Protein AF-A0A1C5VQ18-F1 (afdb_monomer_lite)

Sequence (234 aa):
MKLHSLKHTCIIPVLCAALLIPSYTVHADWEYNAEENTLRYKTKDGTYLTSVFRKIKGYTYYFNADGTVHTGWLDLKGDRYFFSESGAMLTSQWIGDKYLMKNGKMARSRWVDNHNVYVNKNGSRVAVGKKYKAKFIKTAQGTKYRNVDGTYSAKTWQSIKGYWYYFYSTGYMATNAQLGEYYVDKSGHMVKNKIVKIGKYYYRYGADGRFVKRSKIRSKLIPKKKHSKRHLSD

Secondary structure (DSSP, 8-state):
----------------------------EEEEETTTTEEEEE-TTS-B--SEEEEETTEEEEE-TTSBBP-EEEEETTEEEEE-TTSPBP-SEEETTEEE-TTSPBP-SEEEGGGTEEE-TTSBEEP--TT---EEEEETTEEEEE-TTS-B--SEEEEETTEEEEE-TTSBBP-SEEETTEEE-TTSPBP-SEEEEETTEEEEE-TTS-EEEEESSGGGGSPPP---------

pLDDT: mean 85.73, std 18.19, range [28.92, 98.62]

Radius of gyration: 32.58 Å; chains: 1; bounding box: 43×70×120 Å

Foldseek 3Di:
DDDDDDDDDDDDDPPPPPPPPPPPQDDFAWDADPVVRWIWTQHRVRDTDEQDWDDDPNFIWGAHRVRTTDAAWDDDPNWIAHAHPVRGTDELDDDPQWHQHNVRTIDEQAAGDVNPWGAYRVRGTDDQDPPDDFDWDADPVAIWTQDSVRDTDEQDWYDDPNFIWHHHNVRHTDEQDDDPQWGAHRVRGIDEQDWDDDPQKIWGAYRVRGTDDIDSDPVVRDDDPPPDPPPDDD

Structure (mmCIF, N/CA/C/O backbone):
data_AF-A0A1C5VQ18-F1
#
_entry.id   AF-A0A1C5VQ18-F1
#
loop_
_atom_site.group_PDB
_atom_site.id
_atom_site.type_symbol
_atom_site.label_atom_id
_atom_site.label_alt_id
_atom_site.label_comp_id
_atom_site.label_asym_id
_atom_site.label_entity_id
_atom_site.label_seq_id
_atom_site.pdbx_PDB_ins_code
_atom_site.Cartn_x
_atom_site.Cartn_y
_atom_site.Cartn_z
_atom_site.occupancy
_atom_site.B_iso_or_equiv
_atom_site.auth_seq_id
_atom_site.auth_comp_id
_atom_site.auth_asym_id
_atom_site.auth_atom_id
_atom_site.pdbx_PDB_model_num
ATOM 1 N N . MET A 1 1 ? 1.821 -41.720 -93.908 1.00 38.53 1 MET A N 1
ATOM 2 C CA . MET A 1 1 ? 1.841 -43.173 -93.625 1.00 38.53 1 MET A CA 1
ATOM 3 C C . MET A 1 1 ? 1.020 -43.439 -92.371 1.00 38.53 1 MET A C 1
ATOM 5 O O . MET A 1 1 ? 1.295 -42.836 -91.345 1.00 38.53 1 MET A O 1
ATOM 9 N N . LYS A 1 2 ? -0.030 -44.261 -92.490 1.00 40.72 2 LYS A N 1
ATOM 10 C CA . LYS A 1 2 ? -0.802 -44.845 -91.375 1.00 40.72 2 LYS A CA 1
ATOM 11 C C . LYS A 1 2 ? 0.005 -45.964 -90.694 1.00 40.72 2 LYS A C 1
ATOM 13 O O . LYS A 1 2 ? 0.783 -46.601 -91.393 1.00 40.72 2 LYS A O 1
ATOM 18 N N . LEU A 1 3 ? -0.301 -46.210 -89.411 1.00 28.92 3 LEU A N 1
ATOM 19 C CA . LEU A 1 3 ? -0.342 -47.472 -88.622 1.00 28.92 3 LEU A CA 1
ATOM 20 C C . LEU A 1 3 ? 0.288 -47.271 -87.228 1.00 28.92 3 LEU A C 1
ATOM 22 O O . LEU A 1 3 ? 1.337 -46.656 -87.142 1.00 28.92 3 LEU A O 1
ATOM 26 N N . HIS A 1 4 ? -0.216 -47.773 -86.097 1.00 33.53 4 HIS A N 1
ATOM 27 C CA . HIS A 1 4 ? -1.487 -48.380 -85.674 1.00 33.53 4 HIS A CA 1
ATOM 28 C C . HIS A 1 4 ? -1.463 -48.410 -84.120 1.00 33.53 4 HIS A C 1
ATOM 30 O O . HIS A 1 4 ? -0.400 -48.454 -83.510 1.00 33.53 4 HIS A O 1
ATOM 36 N N . SER A 1 5 ? -2.647 -48.398 -83.507 1.00 42.03 5 SER A N 1
ATOM 37 C CA . SER A 1 5 ? -2.981 -48.593 -82.080 1.00 42.03 5 SER A CA 1
ATOM 38 C C . SER A 1 5 ? -2.199 -49.676 -81.308 1.00 42.03 5 SER A C 1
ATOM 40 O O . SER A 1 5 ? -2.115 -50.795 -81.803 1.00 42.03 5 SER A O 1
ATOM 42 N N . LEU A 1 6 ? -1.902 -49.439 -80.017 1.00 34.00 6 LEU A N 1
ATOM 43 C CA . LEU A 1 6 ? -2.183 -50.416 -78.945 1.00 34.00 6 LEU A CA 1
ATOM 44 C C . LEU A 1 6 ? -2.354 -49.747 -77.566 1.00 34.00 6 LEU A C 1
ATOM 46 O O . LEU A 1 6 ? -1.530 -48.954 -77.117 1.00 34.00 6 LEU A O 1
ATOM 50 N N . LYS A 1 7 ? -3.480 -50.069 -76.923 1.00 45.94 7 LYS A N 1
ATOM 51 C CA . LYS A 1 7 ? -3.896 -49.635 -75.587 1.00 45.94 7 LYS A CA 1
ATOM 52 C C . LYS A 1 7 ? -3.184 -50.482 -74.532 1.00 45.94 7 LYS A C 1
ATOM 54 O O . LYS A 1 7 ? -3.347 -51.696 -74.556 1.00 45.94 7 LYS A O 1
ATOM 59 N N . HIS A 1 8 ? -2.543 -49.851 -73.553 1.00 41.41 8 HIS A N 1
ATOM 60 C CA . HIS A 1 8 ? -2.319 -50.464 -72.243 1.00 41.41 8 HIS A CA 1
ATOM 61 C C . HIS A 1 8 ? -2.650 -49.459 -71.144 1.00 41.41 8 HIS A C 1
ATOM 63 O O . HIS A 1 8 ? -1.877 -48.569 -70.804 1.00 41.41 8 HIS A O 1
ATOM 69 N N . THR A 1 9 ? -3.855 -49.614 -70.611 1.00 46.72 9 THR A N 1
ATOM 70 C CA . THR A 1 9 ? -4.273 -49.101 -69.313 1.00 46.72 9 THR A CA 1
ATOM 71 C C . THR A 1 9 ? -3.342 -49.699 -68.258 1.00 46.72 9 THR A C 1
ATOM 73 O O . THR A 1 9 ? -3.432 -50.888 -67.964 1.00 46.72 9 THR A O 1
ATOM 76 N N . CYS A 1 10 ? -2.432 -48.896 -67.706 1.00 33.94 10 CYS A N 1
ATOM 77 C CA . CYS A 1 10 ? -1.676 -49.262 -66.513 1.00 33.94 10 CYS A CA 1
ATOM 78 C C . CYS A 1 10 ? -2.247 -48.473 -65.334 1.00 33.94 10 CYS A C 1
ATOM 80 O O . CYS A 1 10 ? -2.004 -47.278 -65.177 1.00 33.94 10 CYS A O 1
ATOM 82 N N . ILE A 1 11 ? -3.080 -49.157 -64.555 1.00 52.00 11 ILE A N 1
ATOM 83 C CA . ILE A 1 11 ? -3.514 -48.735 -63.228 1.00 52.00 11 ILE A CA 1
ATOM 84 C C . ILE A 1 11 ? -2.268 -48.800 -62.337 1.00 52.00 11 ILE A C 1
ATOM 86 O O . ILE A 1 11 ? -1.755 -49.889 -62.094 1.00 52.00 11 ILE A O 1
ATOM 90 N N . ILE A 1 12 ? -1.775 -47.652 -61.865 1.00 44.88 12 ILE A N 1
ATOM 91 C CA . ILE A 1 12 ? -0.742 -47.580 -60.820 1.00 44.88 12 ILE A CA 1
ATOM 92 C C . ILE A 1 12 ? -1.385 -46.928 -59.585 1.00 44.88 12 ILE A C 1
ATOM 94 O O . ILE A 1 12 ? -2.146 -45.971 -59.737 1.00 44.88 12 ILE A O 1
ATOM 98 N N . PRO A 1 13 ? -1.174 -47.483 -58.378 1.00 42.94 13 PRO A N 1
ATOM 99 C CA . PRO A 1 13 ? -2.067 -47.314 -57.240 1.00 42.94 13 PRO A CA 1
ATOM 100 C C . PRO A 1 13 ? -1.978 -45.916 -56.640 1.00 42.94 13 PRO A C 1
ATOM 102 O O . PRO A 1 13 ? -0.934 -45.268 -56.677 1.00 42.94 13 PRO A O 1
ATOM 105 N N . VAL A 1 14 ? -3.075 -45.508 -56.003 1.00 49.38 14 VAL A N 1
ATOM 106 C CA . VAL A 1 14 ? -3.130 -44.415 -55.031 1.00 49.38 14 VAL A CA 1
ATOM 107 C C . VAL A 1 14 ? -2.051 -44.653 -53.969 1.00 49.38 14 VAL A C 1
ATOM 109 O O . VAL A 1 14 ? -2.253 -45.402 -53.014 1.00 49.38 14 VAL A O 1
ATOM 112 N N . LEU A 1 15 ? -0.884 -44.032 -54.142 1.00 42.75 15 LEU A N 1
ATOM 113 C CA . LEU A 1 15 ? 0.108 -43.925 -53.086 1.00 42.75 15 LEU A CA 1
ATOM 114 C C . LEU A 1 15 ? -0.372 -42.800 -52.171 1.00 42.75 15 LEU A C 1
ATOM 116 O O . LEU A 1 15 ? -0.244 -41.615 -52.474 1.00 42.75 15 LEU A O 1
ATOM 120 N N . CYS A 1 16 ? -1.006 -43.201 -51.075 1.00 41.41 16 CYS A N 1
ATOM 121 C CA . CYS A 1 16 ? -1.395 -42.334 -49.981 1.00 41.41 16 CYS A CA 1
ATOM 122 C C . CYS A 1 16 ? -0.129 -41.684 -49.400 1.00 41.41 16 CYS A C 1
ATOM 124 O O . CYS A 1 16 ? 0.515 -42.238 -48.511 1.00 41.41 16 CYS A O 1
ATOM 126 N N . ALA A 1 17 ? 0.245 -40.512 -49.913 1.00 45.97 17 ALA A N 1
ATOM 127 C CA . ALA A 1 17 ? 1.187 -39.630 -49.248 1.00 45.97 17 ALA A CA 1
ATOM 128 C C . ALA A 1 17 ? 0.483 -39.089 -48.000 1.00 45.97 17 ALA A C 1
ATOM 130 O O . ALA A 1 17 ? -0.158 -38.039 -48.025 1.00 45.97 17 ALA A O 1
ATOM 131 N N . ALA A 1 18 ? 0.555 -39.847 -46.906 1.00 47.94 18 ALA A N 1
ATOM 132 C CA . ALA A 1 18 ? 0.318 -39.308 -45.582 1.00 47.94 18 ALA A CA 1
ATOM 133 C C . ALA A 1 18 ? 1.380 -38.224 -45.359 1.00 47.94 18 ALA A C 1
ATOM 135 O O . ALA A 1 18 ? 2.509 -38.509 -44.964 1.00 47.94 18 ALA A O 1
ATOM 136 N N . LEU A 1 19 ? 1.030 -36.980 -45.694 1.00 47.31 19 LEU A N 1
ATOM 137 C CA . LEU A 1 19 ? 1.763 -35.797 -45.279 1.00 47.31 19 LEU A CA 1
ATOM 138 C C . LEU A 1 19 ? 1.768 -35.824 -43.751 1.00 47.31 19 LEU A C 1
ATOM 140 O O . LEU A 1 19 ? 0.790 -35.449 -43.108 1.00 47.31 19 LEU A O 1
ATOM 144 N N . LEU A 1 20 ? 2.857 -36.332 -43.174 1.00 48.38 20 LEU A N 1
ATOM 145 C CA . LEU A 1 20 ? 3.203 -36.127 -41.777 1.00 48.38 20 LEU A CA 1
ATOM 146 C C . LEU A 1 20 ? 3.383 -34.622 -41.606 1.00 48.38 20 LEU A C 1
ATOM 148 O O . LEU A 1 20 ? 4.476 -34.097 -41.792 1.00 48.38 20 LEU A O 1
ATOM 152 N N . ILE A 1 21 ? 2.292 -33.914 -41.320 1.00 58.72 21 ILE A N 1
ATOM 153 C CA . ILE A 1 21 ? 2.368 -32.529 -40.880 1.00 58.72 21 ILE A CA 1
ATOM 154 C C . ILE A 1 21 ? 3.093 -32.607 -39.533 1.00 58.72 21 ILE A C 1
ATOM 156 O O . ILE A 1 21 ? 2.540 -33.212 -38.609 1.00 58.72 21 ILE A O 1
ATOM 160 N N . PRO A 1 22 ? 4.323 -32.079 -39.382 1.00 50.72 22 PRO A N 1
ATOM 161 C CA . PRO A 1 22 ? 4.909 -31.963 -38.060 1.00 50.72 22 PRO A CA 1
ATOM 162 C C . PRO A 1 22 ? 3.944 -31.115 -37.234 1.00 50.72 22 PRO A C 1
ATOM 164 O O . PRO A 1 22 ? 3.715 -29.940 -37.522 1.00 50.72 22 PRO A O 1
ATOM 167 N N . SER A 1 23 ? 3.308 -31.730 -36.239 1.00 53.28 23 SER A N 1
ATOM 168 C CA . SER A 1 23 ? 2.482 -31.011 -35.283 1.00 53.28 23 SER A CA 1
ATOM 169 C C . SER A 1 23 ? 3.422 -30.152 -34.446 1.00 53.28 23 SER A C 1
ATOM 171 O O . SER A 1 23 ? 3.969 -30.609 -33.438 1.00 53.28 23 SER A O 1
ATOM 173 N N . TYR A 1 24 ? 3.675 -28.922 -34.888 1.00 56.38 24 TYR A N 1
ATOM 174 C CA . TYR A 1 24 ? 4.407 -27.951 -34.092 1.00 56.38 24 TYR A CA 1
ATOM 175 C C . TYR A 1 24 ? 3.559 -27.632 -32.865 1.00 56.38 24 TYR A C 1
ATOM 177 O O . TYR A 1 24 ? 2.599 -26.866 -32.919 1.00 56.38 24 TYR A O 1
ATOM 185 N N . THR A 1 25 ? 3.897 -28.269 -31.748 1.00 58.97 25 THR A N 1
ATOM 186 C CA . THR A 1 25 ? 3.305 -27.924 -30.463 1.00 58.97 25 THR A CA 1
ATOM 187 C C . THR A 1 25 ? 3.890 -26.574 -30.072 1.00 58.97 25 THR A C 1
ATOM 189 O O . THR A 1 25 ? 5.084 -26.472 -29.796 1.00 58.97 25 THR A O 1
ATOM 192 N N . VAL A 1 26 ? 3.078 -25.516 -30.086 1.00 62.19 26 VAL A N 1
ATOM 193 C CA . VAL A 1 26 ? 3.534 -24.204 -29.621 1.00 62.19 26 VAL A CA 1
ATOM 194 C C . VAL A 1 26 ? 3.686 -24.276 -28.103 1.00 62.19 26 VAL A C 1
ATOM 196 O O . VAL A 1 26 ? 2.714 -24.386 -27.353 1.00 62.19 26 VAL A O 1
ATOM 199 N N . HIS A 1 27 ? 4.930 -24.258 -27.635 1.00 76.81 27 HIS A N 1
ATOM 200 C CA . HIS A 1 27 ? 5.227 -24.134 -26.216 1.00 76.81 27 HIS A CA 1
ATOM 201 C C . HIS A 1 27 ? 5.204 -22.661 -25.818 1.00 76.81 27 HIS A C 1
ATOM 203 O O . HIS A 1 27 ? 5.612 -21.792 -26.583 1.00 76.81 27 HIS A O 1
ATOM 209 N N . ALA A 1 28 ? 4.702 -22.382 -24.614 1.00 86.88 28 ALA A N 1
ATOM 210 C CA . ALA A 1 28 ? 4.727 -21.025 -24.101 1.00 86.88 28 ALA A CA 1
ATOM 211 C C . ALA A 1 28 ? 6.157 -20.658 -23.703 1.00 86.88 28 ALA A C 1
ATOM 213 O O . ALA A 1 28 ? 6.699 -21.257 -22.766 1.00 86.88 28 ALA A O 1
ATOM 214 N N . ASP A 1 29 ? 6.745 -19.689 -24.393 1.00 94.06 29 ASP A N 1
ATOM 215 C CA . ASP A 1 29 ? 8.150 -19.344 -24.229 1.00 94.06 29 ASP A CA 1
ATOM 216 C C . ASP A 1 29 ? 8.427 -17.859 -24.473 1.00 94.06 29 ASP A C 1
ATOM 218 O O . ASP A 1 29 ? 7.592 -17.100 -24.975 1.00 94.06 29 ASP A O 1
ATOM 222 N N . TRP A 1 30 ? 9.613 -17.448 -24.049 1.00 95.69 30 TRP A N 1
ATOM 223 C CA . TRP A 1 30 ? 10.154 -16.124 -24.280 1.00 95.69 30 TRP A CA 1
ATOM 224 C C . TRP A 1 30 ? 10.592 -15.962 -25.733 1.00 95.69 30 TRP A C 1
ATOM 226 O O . TRP A 1 30 ? 11.251 -16.832 -26.294 1.00 95.69 30 TRP A O 1
ATOM 236 N N . GLU A 1 31 ? 10.265 -14.816 -26.316 1.00 95.38 31 GLU A N 1
ATOM 237 C CA . GLU A 1 31 ? 10.667 -14.444 -27.669 1.00 95.38 31 GLU A CA 1
ATOM 238 C C . GLU A 1 31 ? 11.398 -13.104 -27.610 1.00 95.38 31 GLU A C 1
ATOM 240 O O . GLU A 1 31 ? 10.826 -12.103 -27.172 1.00 95.38 31 GLU A O 1
ATOM 245 N N . TYR A 1 32 ? 12.674 -13.102 -27.991 1.00 94.31 32 TYR A N 1
ATOM 246 C CA . TYR A 1 32 ? 13.529 -11.918 -27.986 1.00 94.31 32 TYR A CA 1
ATOM 247 C C . TYR A 1 32 ? 13.759 -11.428 -29.415 1.00 94.31 32 TYR A C 1
ATOM 249 O O . TYR A 1 32 ? 14.182 -12.205 -30.271 1.00 94.31 32 TYR A O 1
ATOM 257 N N . ASN A 1 33 ? 13.513 -10.142 -29.652 1.00 93.44 33 ASN A N 1
ATOM 258 C CA . ASN A 1 33 ? 13.884 -9.453 -30.879 1.00 93.44 33 ASN A CA 1
ATOM 259 C C . ASN A 1 33 ? 15.156 -8.637 -30.614 1.00 93.44 33 ASN A C 1
ATOM 261 O O . ASN A 1 33 ? 15.134 -7.683 -29.836 1.00 93.44 33 ASN A O 1
ATOM 265 N N . ALA A 1 34 ? 16.257 -9.017 -31.263 1.00 91.00 34 ALA A N 1
ATOM 266 C CA . ALA A 1 34 ? 17.556 -8.372 -31.088 1.00 91.00 34 ALA A CA 1
ATOM 267 C C . ALA A 1 34 ? 17.649 -6.990 -31.752 1.00 91.00 34 ALA A C 1
ATOM 269 O O . ALA A 1 34 ? 18.369 -6.131 -31.251 1.00 91.00 34 ALA A O 1
ATOM 270 N N . GLU A 1 35 ? 16.924 -6.762 -32.849 1.00 92.31 35 GLU A N 1
ATOM 271 C CA . GLU A 1 35 ? 16.956 -5.493 -33.588 1.00 92.31 35 GLU A CA 1
ATOM 272 C C . GLU A 1 35 ? 16.263 -4.380 -32.799 1.00 92.31 35 GLU A C 1
ATOM 274 O O . GLU A 1 35 ? 16.757 -3.259 -32.709 1.00 92.31 35 GLU A O 1
ATOM 279 N N . GLU A 1 36 ? 15.138 -4.716 -32.169 1.00 90.25 36 GLU A N 1
ATOM 280 C CA . GLU A 1 36 ? 14.350 -3.782 -31.360 1.00 90.25 36 GLU A CA 1
ATOM 281 C C . GLU A 1 36 ? 14.718 -3.830 -29.870 1.00 90.25 36 GLU A C 1
ATOM 283 O O . GLU A 1 36 ? 14.238 -3.017 -29.079 1.00 90.25 36 GLU A O 1
ATOM 288 N N . ASN A 1 37 ? 1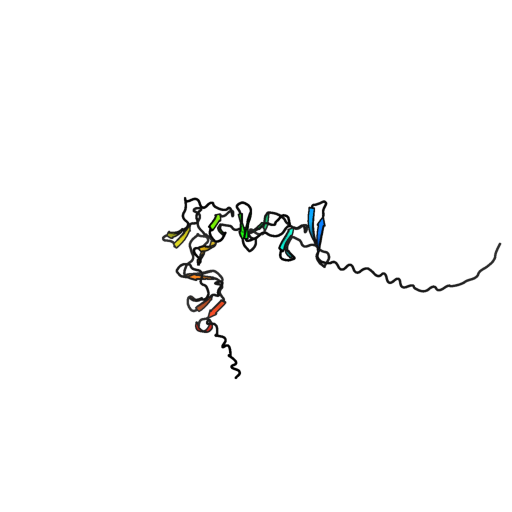5.552 -4.796 -29.472 1.00 88.44 37 ASN A N 1
ATOM 289 C CA . ASN A 1 37 ? 15.858 -5.128 -28.083 1.00 88.44 37 ASN A CA 1
ATOM 290 C C . ASN A 1 37 ? 14.592 -5.326 -27.223 1.00 88.44 37 ASN A C 1
ATOM 292 O O . ASN A 1 37 ? 14.494 -4.846 -26.090 1.00 88.44 37 ASN A O 1
ATOM 296 N N . THR A 1 38 ? 13.598 -6.031 -27.768 1.00 93.44 38 THR A N 1
ATOM 297 C CA . THR A 1 38 ? 12.321 -6.286 -27.096 1.00 93.44 38 THR A CA 1
ATOM 298 C C . THR A 1 38 ? 12.181 -7.747 -26.701 1.00 93.44 38 THR A C 1
ATOM 300 O O . THR A 1 38 ? 12.669 -8.660 -27.363 1.00 93.44 38 THR A O 1
ATOM 303 N N . LEU A 1 39 ? 11.494 -7.979 -25.585 1.00 96.75 39 LEU A N 1
ATOM 304 C CA . LEU A 1 39 ? 11.186 -9.311 -25.081 1.00 96.75 39 LEU A CA 1
ATOM 305 C C . LEU A 1 39 ? 9.669 -9.465 -25.002 1.00 96.75 39 LEU A C 1
ATOM 307 O O . LEU A 1 39 ? 8.996 -8.603 -24.441 1.00 96.75 39 LEU A O 1
ATOM 311 N N . ARG A 1 40 ? 9.126 -10.557 -25.536 1.00 97.19 40 ARG A N 1
ATOM 312 C CA . ARG A 1 40 ? 7.700 -10.911 -25.486 1.00 97.19 40 ARG A CA 1
ATOM 313 C C . ARG A 1 40 ? 7.544 -12.319 -24.920 1.00 97.19 40 ARG A C 1
ATOM 315 O O . ARG A 1 40 ? 8.511 -13.073 -24.822 1.00 97.19 40 ARG A O 1
ATOM 322 N N . TYR A 1 41 ? 6.327 -12.682 -24.526 1.00 96.25 41 TYR A N 1
ATOM 323 C CA . TYR A 1 41 ? 6.024 -14.040 -24.071 1.00 96.25 41 TYR A CA 1
ATOM 324 C C . TYR A 1 41 ? 4.887 -14.626 -24.896 1.00 96.25 41 TYR A C 1
ATOM 326 O O . TYR A 1 41 ? 3.742 -14.168 -24.790 1.00 96.25 41 TYR A O 1
ATOM 334 N N . LYS A 1 42 ? 5.226 -15.625 -25.712 1.00 95.06 42 LYS A N 1
ATOM 335 C CA . LYS A 1 42 ? 4.280 -16.360 -26.541 1.00 95.06 42 LYS A CA 1
ATOM 336 C C . LYS A 1 42 ? 3.576 -17.397 -25.682 1.00 95.06 42 LYS A C 1
ATOM 338 O O . LYS A 1 42 ? 4.206 -18.108 -24.903 1.00 95.06 42 LYS A O 1
ATOM 343 N N . THR A 1 43 ? 2.261 -17.469 -25.774 1.00 92.56 43 THR A N 1
ATOM 344 C CA . THR A 1 43 ? 1.439 -18.426 -25.035 1.00 92.56 43 THR A CA 1
ATOM 345 C C . THR A 1 43 ? 1.253 -19.718 -25.837 1.00 92.56 43 THR A C 1
ATOM 347 O O . THR A 1 43 ? 1.637 -19.816 -27.001 1.00 92.56 43 THR A O 1
ATOM 350 N N . LYS A 1 44 ? 0.674 -20.753 -25.212 1.00 90.88 44 LYS A N 1
ATOM 351 C CA . LYS A 1 44 ? 0.498 -22.079 -25.844 1.00 90.88 44 LYS A CA 1
ATOM 352 C C . LYS A 1 44 ? -0.443 -22.062 -27.055 1.00 90.88 44 LYS A C 1
ATOM 354 O O . LYS A 1 44 ? -0.347 -22.919 -27.918 1.00 90.88 44 LYS A O 1
ATOM 359 N N . ASP A 1 45 ? -1.358 -21.102 -27.096 1.00 89.38 45 ASP A N 1
ATOM 360 C CA . ASP A 1 45 ? -2.279 -20.825 -28.203 1.00 89.38 45 ASP A CA 1
ATOM 361 C C . ASP A 1 45 ? -1.632 -19.983 -29.317 1.00 89.38 45 ASP A C 1
ATOM 363 O O . ASP A 1 45 ? -2.289 -19.643 -30.294 1.00 89.38 45 ASP A O 1
ATOM 367 N N . GLY A 1 46 ? -0.344 -19.647 -29.190 1.00 88.69 46 GLY A N 1
ATOM 368 C CA . GLY A 1 46 ? 0.402 -18.891 -30.193 1.00 88.69 46 GLY A CA 1
ATOM 369 C C . GLY A 1 46 ? 0.193 -17.379 -30.152 1.00 88.69 46 GLY A C 1
ATOM 370 O O . GLY A 1 46 ? 0.792 -16.685 -30.972 1.00 88.69 46 GLY A O 1
ATOM 371 N N . THR A 1 47 ? -0.598 -16.869 -29.205 1.00 93.75 47 THR A N 1
ATOM 372 C CA . THR A 1 47 ? -0.784 -15.431 -28.964 1.00 93.75 47 THR A CA 1
ATOM 373 C C . THR A 1 47 ? 0.295 -14.874 -28.022 1.00 93.75 47 THR A C 1
ATOM 375 O O . THR A 1 47 ? 1.208 -15.592 -27.611 1.00 93.75 47 THR A O 1
ATOM 378 N N . TYR A 1 48 ? 0.236 -13.577 -27.702 1.00 95.94 48 TYR A N 1
ATOM 379 C CA . TYR A 1 48 ? 1.164 -12.923 -26.773 1.00 95.94 48 TYR A CA 1
ATOM 380 C C . TYR A 1 48 ? 0.415 -12.327 -25.586 1.00 95.94 48 TYR A C 1
ATOM 382 O O . TYR A 1 48 ? -0.706 -11.833 -25.714 1.00 95.94 48 TYR A O 1
ATOM 390 N N . LEU A 1 49 ? 1.060 -12.328 -24.419 1.00 97.31 49 LEU A N 1
ATOM 391 C CA . LEU A 1 49 ? 0.556 -11.598 -23.258 1.00 97.31 49 LEU A CA 1
ATOM 392 C C . LEU A 1 49 ? 0.618 -10.088 -23.517 1.00 97.31 49 LEU A C 1
ATOM 394 O O . LEU A 1 49 ? 1.673 -9.578 -23.871 1.00 97.31 49 LEU A O 1
ATOM 398 N N . THR A 1 50 ? -0.482 -9.374 -23.281 1.00 97.69 50 THR A N 1
ATOM 399 C CA . THR A 1 50 ? -0.573 -7.914 -23.441 1.00 97.69 50 THR A CA 1
ATOM 400 C C . THR A 1 50 ? -1.308 -7.279 -22.259 1.00 97.69 50 THR A C 1
ATOM 402 O O . THR A 1 50 ? -2.220 -7.877 -21.683 1.00 97.69 50 THR A O 1
ATOM 405 N N . SER A 1 51 ? -0.901 -6.070 -21.865 1.00 97.31 51 SER A N 1
ATOM 406 C CA . SER A 1 51 ? -1.513 -5.269 -20.785 1.00 97.31 51 SER A CA 1
ATOM 407 C C . SER A 1 51 ? -1.767 -6.033 -19.473 1.00 97.31 51 SER A C 1
ATOM 409 O O . SER A 1 51 ? -2.810 -5.873 -18.829 1.00 97.31 51 SER A O 1
ATOM 411 N N . VAL A 1 52 ? -0.838 -6.906 -19.066 1.00 98.06 52 VAL A N 1
ATOM 412 C CA . VAL A 1 52 ? -1.080 -7.870 -17.981 1.00 98.06 52 VAL A CA 1
ATOM 413 C C . VAL A 1 52 ? 0.140 -8.097 -17.094 1.00 98.06 52 VAL A C 1
ATOM 415 O O . VAL A 1 52 ? 1.266 -8.223 -17.568 1.00 98.06 52 VAL A O 1
ATOM 418 N N . PHE A 1 53 ? -0.098 -8.214 -15.783 1.00 97.94 53 PHE A N 1
ATOM 419 C CA . PHE A 1 53 ? 0.891 -8.754 -14.851 1.00 97.94 53 PHE A CA 1
ATOM 420 C C . PHE A 1 53 ? 0.927 -10.277 -14.951 1.00 97.94 53 PHE A C 1
ATOM 422 O O . PHE A 1 53 ? -0.105 -10.940 -14.810 1.00 97.94 53 PHE A O 1
ATOM 429 N N . ARG A 1 54 ? 2.114 -10.862 -15.099 1.00 97.94 54 ARG A N 1
ATOM 430 C CA . ARG A 1 54 ? 2.280 -12.318 -15.103 1.00 97.94 54 ARG A CA 1
ATOM 431 C C . ARG A 1 54 ? 3.471 -12.733 -14.263 1.00 97.94 54 ARG A C 1
ATOM 433 O O . ARG A 1 54 ? 4.552 -12.165 -14.373 1.00 97.94 54 ARG A O 1
ATOM 440 N N . LYS A 1 55 ? 3.277 -13.777 -13.457 1.00 97.19 55 LYS A N 1
ATOM 441 C CA . LYS A 1 55 ? 4.368 -14.458 -12.767 1.00 97.19 55 LYS A CA 1
ATOM 442 C C . LYS A 1 55 ? 4.889 -15.613 -13.624 1.00 97.19 55 LYS A C 1
ATOM 444 O O . LYS A 1 55 ? 4.122 -16.524 -13.922 1.00 97.19 55 LYS A O 1
ATOM 449 N N . ILE A 1 56 ? 6.167 -15.580 -13.991 1.00 95.25 56 ILE A N 1
ATOM 450 C CA . ILE A 1 56 ? 6.856 -16.597 -14.801 1.00 95.25 56 ILE A CA 1
ATOM 451 C C . ILE A 1 56 ? 8.128 -16.995 -14.053 1.00 95.25 56 ILE A C 1
ATOM 453 O O . ILE A 1 56 ? 8.904 -16.133 -13.651 1.00 95.25 56 ILE A O 1
ATOM 457 N N . LYS A 1 57 ? 8.317 -18.300 -13.807 1.00 92.75 57 LYS A N 1
ATOM 458 C CA . LYS A 1 57 ? 9.492 -18.860 -13.102 1.00 92.75 57 LYS A CA 1
ATOM 459 C C . LYS A 1 57 ? 9.869 -18.112 -11.804 1.00 92.75 57 LYS A C 1
ATOM 461 O O . LYS A 1 57 ? 11.035 -17.937 -11.488 1.00 92.75 57 LYS A O 1
ATOM 466 N N . GLY A 1 58 ? 8.870 -17.658 -11.042 1.00 93.81 58 GLY A N 1
ATOM 467 C CA . GLY A 1 58 ? 9.078 -16.972 -9.758 1.00 93.81 58 GLY A CA 1
ATOM 468 C C . GLY A 1 58 ? 9.112 -15.441 -9.823 1.00 93.81 58 GLY A C 1
ATOM 469 O O . GLY A 1 58 ? 8.812 -14.806 -8.812 1.00 93.81 58 GLY A O 1
ATOM 470 N N . TYR A 1 59 ? 9.343 -14.853 -10.995 1.00 96.56 59 TYR A N 1
ATOM 471 C CA . TYR A 1 59 ? 9.428 -13.405 -11.196 1.00 96.56 59 TYR A CA 1
ATOM 472 C C . TYR A 1 59 ? 8.126 -12.848 -11.758 1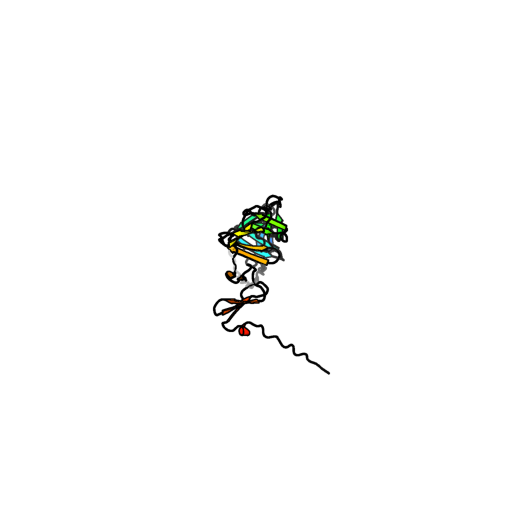.00 96.56 59 TYR A C 1
ATOM 474 O O . TYR A 1 59 ? 7.418 -13.534 -12.490 1.00 96.56 59 TYR A O 1
ATOM 482 N N . THR A 1 60 ? 7.777 -11.620 -11.379 1.00 98.31 60 THR A N 1
ATOM 483 C CA . THR A 1 60 ? 6.580 -10.935 -11.889 1.00 98.31 60 THR A CA 1
ATOM 484 C C . THR A 1 60 ? 6.992 -9.934 -12.954 1.00 98.31 60 THR A C 1
ATOM 486 O O . THR A 1 60 ? 7.870 -9.122 -12.697 1.00 98.31 60 THR A O 1
ATOM 489 N N . TYR A 1 61 ? 6.328 -9.975 -14.100 1.00 98.38 61 TYR A N 1
ATOM 490 C CA . TYR A 1 61 ? 6.533 -9.100 -15.250 1.00 98.38 61 TYR A CA 1
ATOM 491 C C . TYR A 1 61 ? 5.241 -8.347 -15.541 1.00 98.38 61 TYR A C 1
ATOM 493 O O . TYR A 1 61 ? 4.156 -8.822 -15.183 1.00 98.38 61 TYR A O 1
ATOM 501 N N . TYR A 1 62 ? 5.348 -7.205 -16.211 1.00 98.56 62 TYR A N 1
ATOM 502 C CA . TYR A 1 62 ? 4.213 -6.552 -16.848 1.00 98.56 62 TYR A CA 1
ATOM 503 C C . TYR A 1 62 ? 4.441 -6.512 -18.354 1.00 98.56 62 TYR A C 1
ATOM 505 O O . TYR A 1 62 ? 5.515 -6.119 -18.799 1.00 98.56 62 TYR A O 1
ATOM 513 N N . PHE A 1 63 ? 3.436 -6.932 -19.115 1.00 98.44 63 PHE A N 1
ATOM 514 C CA . PHE A 1 63 ? 3.448 -6.859 -20.570 1.00 98.44 63 PHE A CA 1
ATOM 515 C C . PHE A 1 63 ? 2.686 -5.613 -21.014 1.00 98.44 63 PHE A C 1
ATOM 517 O O . PHE A 1 63 ? 1.555 -5.396 -20.575 1.00 98.44 63 PHE A O 1
ATOM 524 N N . ASN A 1 64 ? 3.304 -4.802 -21.865 1.00 98.19 64 ASN A N 1
ATOM 525 C CA . ASN A 1 64 ? 2.722 -3.616 -22.482 1.00 98.19 64 ASN A CA 1
ATOM 526 C C . ASN A 1 64 ? 1.602 -3.994 -23.467 1.00 98.19 64 ASN A C 1
ATOM 528 O O . ASN A 1 64 ? 1.318 -5.170 -23.704 1.00 98.19 64 ASN A O 1
ATOM 532 N N . ALA A 1 65 ? 0.930 -2.991 -24.033 1.00 97.38 65 ALA A N 1
ATOM 533 C CA . ALA A 1 65 ? -0.168 -3.214 -24.974 1.00 97.38 65 ALA A CA 1
ATOM 534 C C . ALA A 1 65 ? 0.286 -3.898 -26.278 1.00 97.38 65 ALA A C 1
ATOM 536 O O . ALA A 1 65 ? -0.458 -4.699 -26.834 1.00 97.38 65 ALA A O 1
ATOM 537 N N . ASP A 1 66 ? 1.518 -3.638 -26.716 1.00 96.38 66 ASP A N 1
ATOM 538 C CA . ASP A 1 66 ? 2.177 -4.296 -27.856 1.00 96.38 66 ASP A CA 1
ATOM 539 C C . ASP A 1 66 ? 2.705 -5.712 -27.523 1.00 96.38 66 ASP A C 1
ATOM 541 O O . ASP A 1 66 ? 3.146 -6.463 -28.395 1.00 96.38 66 ASP A O 1
ATOM 545 N N . GLY A 1 67 ? 2.626 -6.116 -26.253 1.00 97.12 67 GLY A N 1
ATOM 546 C CA . GLY A 1 67 ? 3.085 -7.405 -25.745 1.00 97.12 67 GLY A CA 1
ATOM 547 C C . GLY A 1 67 ? 4.570 -7.477 -25.412 1.00 97.12 67 GLY A C 1
ATOM 548 O O . GLY A 1 67 ? 5.062 -8.563 -25.108 1.00 97.12 67 GLY A O 1
ATOM 549 N N . THR A 1 68 ? 5.284 -6.352 -25.448 1.00 98.12 68 THR A N 1
ATOM 550 C CA . THR A 1 68 ? 6.658 -6.256 -24.942 1.00 98.12 68 THR A CA 1
ATOM 551 C C . THR A 1 68 ? 6.682 -6.247 -23.415 1.00 98.12 68 THR A C 1
ATOM 553 O O . THR A 1 68 ? 5.738 -5.805 -22.757 1.00 98.12 68 THR A O 1
ATOM 556 N N . VAL A 1 69 ? 7.759 -6.744 -22.815 1.00 98.38 69 VAL A N 1
ATOM 557 C CA . VAL A 1 69 ? 7.994 -6.659 -21.372 1.00 98.38 69 VAL A CA 1
ATOM 558 C C . VAL A 1 69 ? 8.347 -5.228 -20.989 1.00 98.38 69 VAL A C 1
ATOM 560 O O . VAL A 1 69 ? 9.228 -4.607 -21.575 1.00 98.38 69 VAL A O 1
ATOM 563 N N . HIS A 1 70 ? 7.687 -4.717 -19.957 1.00 98.50 70 HIS A N 1
ATOM 564 C CA . HIS A 1 70 ? 7.962 -3.399 -19.412 1.00 98.50 70 HIS A CA 1
ATOM 565 C C . HIS A 1 70 ? 9.199 -3.403 -18.508 1.00 98.50 70 HIS A C 1
ATOM 567 O O . HIS A 1 70 ? 9.361 -4.280 -17.655 1.00 98.50 70 HIS A O 1
ATOM 573 N N . THR A 1 71 ? 10.028 -2.372 -18.640 1.00 98.00 71 THR A N 1
ATOM 574 C CA . THR A 1 71 ? 11.190 -2.095 -17.787 1.00 98.00 71 THR A CA 1
ATOM 575 C C . THR A 1 71 ? 11.073 -0.683 -17.206 1.00 98.00 71 THR A C 1
ATOM 577 O O . THR A 1 71 ? 10.381 0.176 -17.748 1.00 98.00 71 THR A O 1
ATOM 580 N N . GLY A 1 72 ? 11.711 -0.426 -16.065 1.00 98.25 72 GLY A N 1
ATOM 581 C CA . GLY A 1 72 ? 11.663 0.881 -15.412 1.00 98.25 72 GLY A CA 1
ATOM 582 C C . GLY A 1 72 ? 10.345 1.180 -14.687 1.00 98.25 72 GLY A C 1
ATOM 583 O O . GLY A 1 72 ? 9.697 0.290 -14.129 1.00 98.25 72 GLY A O 1
ATOM 584 N N . TRP A 1 73 ? 10.000 2.468 -14.599 1.00 98.31 73 TRP A N 1
ATOM 585 C CA . TRP A 1 73 ? 8.846 2.955 -13.838 1.00 98.31 73 TRP A CA 1
ATOM 586 C C . TRP A 1 73 ? 7.535 2.785 -14.609 1.00 98.31 73 TRP A C 1
ATOM 588 O O . TRP A 1 73 ? 7.353 3.389 -15.660 1.00 98.31 73 TRP A O 1
ATOM 598 N N . LEU A 1 74 ? 6.582 2.084 -13.995 1.00 98.38 74 LEU A N 1
ATOM 599 C CA . LEU A 1 74 ? 5.243 1.860 -14.534 1.00 98.38 74 LEU A CA 1
ATOM 600 C C . LEU A 1 74 ? 4.178 2.494 -13.637 1.00 98.38 74 LEU A C 1
ATOM 602 O O . LEU A 1 74 ? 4.048 2.117 -12.470 1.00 98.38 74 LEU A O 1
ATOM 606 N N . ASP A 1 75 ? 3.379 3.405 -14.187 1.00 97.62 75 ASP A N 1
ATOM 607 C CA . ASP A 1 75 ? 2.207 3.986 -13.527 1.00 97.62 75 ASP A CA 1
ATOM 608 C C . ASP A 1 75 ? 0.923 3.294 -14.025 1.00 97.62 75 ASP A C 1
ATOM 610 O O . ASP A 1 75 ? 0.593 3.331 -15.208 1.00 97.62 75 ASP A O 1
ATOM 614 N N . LEU A 1 76 ? 0.178 2.648 -13.122 1.00 96.19 76 LEU A N 1
ATOM 615 C CA . LEU A 1 76 ? -1.043 1.902 -13.443 1.00 96.19 76 LEU A CA 1
ATOM 616 C C . LEU A 1 76 ? -2.113 2.087 -12.374 1.00 96.19 76 LEU A C 1
ATOM 618 O O . LEU A 1 76 ? -1.923 1.725 -11.213 1.00 96.19 76 LEU A O 1
ATOM 622 N N . LYS A 1 77 ? -3.287 2.584 -12.786 1.00 93.50 77 LYS A N 1
ATOM 623 C CA . LYS A 1 77 ? -4.481 2.730 -11.928 1.00 93.50 77 LYS A CA 1
ATOM 624 C C . LYS A 1 77 ? -4.193 3.461 -10.602 1.00 93.50 77 LYS A C 1
ATOM 626 O O . LYS A 1 77 ? -4.752 3.122 -9.563 1.00 93.50 77 LYS A O 1
ATOM 631 N N . GLY A 1 78 ? -3.309 4.460 -10.639 1.00 92.38 78 GLY A N 1
ATOM 632 C CA . GLY A 1 78 ? -2.911 5.262 -9.474 1.00 92.38 78 GLY A CA 1
ATOM 633 C C . GLY A 1 78 ? -1.818 4.644 -8.594 1.00 92.38 78 GLY A C 1
ATOM 634 O O . GLY A 1 78 ? -1.329 5.308 -7.678 1.00 92.38 78 GLY A O 1
ATOM 635 N N . ASP A 1 79 ? -1.397 3.413 -8.879 1.00 97.19 79 ASP A N 1
ATOM 636 C CA . ASP A 1 79 ? -0.229 2.785 -8.272 1.00 97.19 79 ASP A CA 1
ATOM 637 C C . ASP A 1 79 ? 0.990 2.921 -9.186 1.00 97.19 79 ASP A C 1
ATOM 639 O O . ASP A 1 79 ? 0.861 3.054 -10.401 1.00 97.19 79 ASP A O 1
ATOM 643 N N . ARG A 1 80 ? 2.181 2.863 -8.590 1.00 98.19 80 ARG A N 1
ATOM 644 C CA . ARG A 1 80 ? 3.446 2.928 -9.321 1.00 98.19 80 ARG A CA 1
ATOM 645 C C . ARG A 1 80 ? 4.320 1.733 -8.970 1.00 98.19 80 ARG A C 1
ATOM 647 O O . ARG A 1 80 ? 4.402 1.387 -7.792 1.00 98.19 80 ARG A O 1
ATOM 654 N N . TYR A 1 81 ? 4.958 1.135 -9.962 1.00 98.62 81 TYR A N 1
ATOM 655 C CA . TYR A 1 81 ? 5.792 -0.061 -9.855 1.00 98.62 81 TYR A CA 1
ATOM 656 C C . TYR A 1 81 ? 7.142 0.207 -10.516 1.00 98.62 81 TYR A C 1
ATOM 658 O O . TYR A 1 81 ? 7.266 1.144 -11.305 1.00 98.62 81 TYR A O 1
ATOM 666 N N . PHE A 1 82 ? 8.143 -0.610 -10.205 1.00 98.62 82 PHE A N 1
ATOM 667 C CA . PHE A 1 82 ? 9.434 -0.546 -10.878 1.00 98.62 82 PHE A CA 1
ATOM 668 C C . PHE A 1 82 ? 9.873 -1.939 -11.319 1.00 98.62 82 PHE A C 1
ATOM 670 O O . PHE A 1 82 ? 9.809 -2.884 -10.529 1.00 98.62 82 PHE A O 1
ATOM 677 N N . PHE A 1 83 ? 10.326 -2.047 -12.561 1.00 98.44 83 PHE A N 1
ATOM 678 C CA . PHE A 1 83 ? 10.836 -3.268 -13.169 1.00 98.44 83 PHE A CA 1
ATOM 679 C C . PHE A 1 83 ? 12.320 -3.089 -13.487 1.00 98.44 83 PHE A C 1
ATOM 681 O O . PHE A 1 83 ? 12.733 -2.026 -13.949 1.00 98.44 83 PHE A O 1
ATOM 688 N N . SER A 1 84 ? 13.132 -4.106 -13.206 1.00 97.44 84 SER A N 1
ATOM 689 C CA . SER A 1 84 ? 14.547 -4.125 -13.584 1.00 97.44 84 SER A CA 1
ATOM 690 C C . SER A 1 84 ? 14.720 -4.082 -15.105 1.00 97.44 84 SER A C 1
ATOM 692 O O . SER A 1 84 ? 13.761 -4.218 -15.861 1.00 97.44 84 SER A O 1
ATOM 694 N N . GLU A 1 85 ? 15.964 -3.968 -15.560 1.00 95.56 85 GLU A N 1
ATOM 695 C CA . GLU A 1 85 ? 16.319 -4.089 -16.981 1.00 95.56 85 GLU A CA 1
ATOM 696 C C . GLU A 1 85 ? 15.928 -5.453 -17.568 1.00 95.56 85 GLU A C 1
ATOM 698 O O . GLU A 1 85 ? 15.524 -5.541 -18.719 1.00 95.56 85 GLU A O 1
ATOM 703 N N . SER A 1 86 ? 15.941 -6.513 -16.752 1.00 94.44 86 SER A N 1
ATOM 704 C CA . SER A 1 86 ? 15.423 -7.836 -17.132 1.00 94.44 86 SER A CA 1
ATOM 705 C C . SER A 1 86 ? 13.891 -7.939 -17.126 1.00 94.44 86 SER A C 1
ATOM 707 O O . SER A 1 86 ? 13.349 -9.020 -17.353 1.00 94.44 86 SER A O 1
ATOM 709 N N . GLY A 1 87 ? 13.179 -6.856 -16.802 1.00 96.81 87 GLY A N 1
ATOM 710 C CA . GLY A 1 87 ? 11.720 -6.806 -16.730 1.00 96.81 87 GLY A CA 1
ATOM 711 C C . GLY A 1 87 ? 11.111 -7.429 -15.475 1.00 96.81 87 GLY A C 1
ATOM 712 O O . GLY A 1 87 ? 9.891 -7.541 -15.375 1.00 96.81 87 GLY A O 1
ATOM 713 N N . ALA A 1 88 ? 11.921 -7.846 -14.500 1.00 98.00 88 ALA A N 1
ATOM 714 C CA . ALA A 1 88 ? 11.421 -8.389 -13.244 1.00 98.00 88 ALA A CA 1
ATOM 715 C C . ALA A 1 88 ? 11.000 -7.259 -12.290 1.00 98.00 88 ALA A C 1
ATOM 717 O O . ALA A 1 88 ? 11.754 -6.324 -12.025 1.00 98.00 88 ALA A O 1
ATOM 718 N N . MET A 1 89 ? 9.796 -7.354 -11.727 1.00 98.62 89 MET A N 1
ATOM 719 C CA . MET A 1 89 ? 9.276 -6.376 -10.771 1.00 98.62 89 MET A CA 1
ATOM 720 C C . MET A 1 89 ? 10.107 -6.378 -9.484 1.00 98.62 89 MET A C 1
ATOM 722 O O . MET A 1 89 ? 10.204 -7.399 -8.797 1.00 98.62 89 MET A O 1
ATOM 726 N N . LEU A 1 90 ? 10.645 -5.215 -9.120 1.00 98.31 90 LEU A N 1
ATOM 727 C CA . LEU A 1 90 ? 11.388 -5.021 -7.881 1.00 98.31 90 LEU A CA 1
ATOM 728 C C . LEU A 1 90 ? 10.435 -4.761 -6.710 1.00 98.31 90 LEU A C 1
ATOM 730 O O . LEU A 1 90 ? 9.401 -4.101 -6.839 1.00 98.31 90 LEU A O 1
ATOM 734 N N . THR A 1 91 ? 10.778 -5.291 -5.536 1.00 97.94 91 THR A N 1
ATOM 735 C CA . THR A 1 91 ? 9.957 -5.178 -4.322 1.00 97.94 91 THR A CA 1
ATOM 736 C C . THR A 1 91 ? 10.838 -5.008 -3.091 1.00 97.94 91 THR A C 1
ATOM 738 O O . THR A 1 91 ? 11.986 -5.431 -3.078 1.00 97.94 91 THR A O 1
ATOM 741 N N . SER A 1 92 ? 10.280 -4.438 -2.025 1.00 95.88 92 SER A N 1
ATOM 742 C CA . SER A 1 92 ? 10.927 -4.301 -0.706 1.00 95.88 92 SER A CA 1
ATOM 743 C C . SER A 1 92 ? 12.280 -3.571 -0.707 1.00 95.88 92 SER A C 1
ATOM 745 O O . SER A 1 92 ? 13.107 -3.821 0.166 1.00 95.88 92 SER A O 1
ATOM 747 N N . GLN A 1 93 ? 12.508 -2.657 -1.651 1.00 96.12 93 GLN A N 1
ATOM 748 C CA . GLN A 1 93 ? 13.787 -1.962 -1.822 1.00 96.12 93 GLN A CA 1
ATOM 749 C C . GLN A 1 93 ? 13.608 -0.505 -2.254 1.00 96.12 93 GLN A C 1
ATOM 751 O O . GLN A 1 93 ? 12.538 -0.099 -2.716 1.00 96.12 93 GLN A O 1
ATOM 756 N N . TRP A 1 94 ? 14.674 0.279 -2.111 1.00 96.56 94 TRP A N 1
ATOM 757 C CA . TRP A 1 94 ? 14.749 1.653 -2.600 1.00 96.56 94 TRP A CA 1
ATOM 758 C C . TRP A 1 94 ? 15.134 1.701 -4.083 1.00 96.56 94 TRP A C 1
ATOM 760 O O . TRP A 1 94 ? 15.995 0.946 -4.524 1.00 96.56 94 TRP A O 1
ATOM 770 N N . ILE A 1 95 ? 14.525 2.628 -4.821 1.00 97.19 95 ILE A N 1
ATOM 771 C CA . ILE A 1 95 ? 14.898 3.050 -6.174 1.00 97.19 95 ILE A CA 1
ATOM 772 C C . ILE A 1 95 ? 15.020 4.574 -6.138 1.00 97.19 95 ILE A C 1
ATOM 774 O O . ILE A 1 95 ? 14.020 5.295 -6.071 1.00 97.19 95 ILE A O 1
ATOM 778 N N . GLY A 1 96 ? 16.260 5.064 -6.088 1.00 94.69 96 GLY A N 1
ATOM 779 C CA . GLY A 1 96 ? 16.550 6.470 -5.812 1.00 94.69 96 GLY A CA 1
ATOM 780 C C . GLY A 1 96 ? 15.992 6.906 -4.453 1.00 94.69 96 GLY A C 1
ATOM 781 O O . GLY A 1 96 ? 16.387 6.400 -3.403 1.00 94.69 96 GLY A O 1
ATOM 782 N N . ASP A 1 97 ? 15.055 7.852 -4.468 1.00 94.19 97 ASP A N 1
ATOM 783 C CA . ASP A 1 97 ? 14.377 8.368 -3.279 1.00 94.19 97 ASP A CA 1
ATOM 784 C C . ASP A 1 97 ? 13.011 7.707 -3.016 1.00 94.19 97 ASP A C 1
ATOM 786 O O . ASP A 1 97 ? 12.296 8.147 -2.118 1.00 94.19 97 ASP A O 1
ATOM 790 N N . LYS A 1 98 ? 12.631 6.675 -3.779 1.00 96.44 98 LYS A N 1
ATOM 791 C CA . LYS A 1 98 ? 11.331 5.994 -3.689 1.00 96.44 98 LYS A CA 1
ATOM 792 C C . LYS A 1 98 ? 11.483 4.583 -3.133 1.00 96.44 98 LYS A C 1
ATOM 794 O O . LYS A 1 98 ? 12.421 3.881 -3.487 1.00 96.44 98 LYS A O 1
ATOM 799 N N . TYR A 1 99 ? 10.540 4.139 -2.305 1.00 96.75 99 TYR A N 1
ATOM 800 C CA . TYR A 1 99 ? 10.546 2.778 -1.754 1.00 96.75 99 TYR A CA 1
ATOM 801 C C . TYR A 1 99 ? 9.448 1.916 -2.375 1.00 96.75 99 TYR A C 1
ATOM 803 O O . TYR A 1 99 ? 8.287 2.328 -2.406 1.00 96.75 99 TYR A O 1
ATOM 811 N N . LEU A 1 100 ? 9.789 0.709 -2.822 1.00 97.88 100 LEU A N 1
ATOM 812 C CA . LEU A 1 100 ? 8.856 -0.281 -3.357 1.00 97.88 100 LEU A CA 1
ATOM 813 C C . LEU A 1 100 ? 8.476 -1.231 -2.221 1.00 97.88 100 LEU A C 1
ATOM 815 O O . LEU A 1 100 ? 9.337 -1.817 -1.574 1.00 97.88 100 LEU A O 1
ATOM 819 N N . MET A 1 101 ? 7.184 -1.393 -1.949 1.00 97.06 101 MET A N 1
ATOM 820 C CA . MET A 1 101 ? 6.699 -2.289 -0.896 1.00 97.06 101 MET A CA 1
ATOM 821 C C . MET A 1 101 ? 6.789 -3.761 -1.329 1.00 97.06 101 MET A C 1
ATOM 823 O O . MET A 1 101 ? 7.051 -4.072 -2.489 1.00 97.06 101 MET A O 1
ATOM 827 N N . LYS A 1 102 ? 6.513 -4.695 -0.408 1.00 95.31 102 LYS A N 1
ATOM 828 C CA . LYS A 1 102 ? 6.521 -6.149 -0.676 1.00 95.31 102 LYS A CA 1
ATOM 829 C C . LYS A 1 102 ? 5.587 -6.587 -1.813 1.00 95.31 102 LYS A C 1
ATOM 831 O O . LYS A 1 102 ? 5.817 -7.610 -2.442 1.00 95.31 102 LYS A O 1
ATOM 836 N N . ASN A 1 103 ? 4.532 -5.822 -2.076 1.00 95.44 103 ASN A N 1
ATOM 837 C CA . ASN A 1 103 ? 3.600 -6.063 -3.178 1.00 95.44 103 ASN A CA 1
ATOM 838 C C . ASN A 1 103 ? 3.983 -5.330 -4.480 1.00 95.44 103 ASN A C 1
ATOM 840 O O . ASN A 1 103 ? 3.154 -5.246 -5.379 1.00 95.44 103 ASN A O 1
ATOM 844 N N . GLY A 1 104 ? 5.182 -4.745 -4.559 1.00 97.06 104 GLY A N 1
ATOM 845 C CA . GLY A 1 104 ? 5.682 -4.004 -5.721 1.00 97.06 104 GLY A CA 1
ATOM 846 C C . GLY A 1 104 ? 5.166 -2.573 -5.852 1.00 97.06 104 GLY A C 1
ATOM 847 O O . GLY A 1 104 ? 5.714 -1.806 -6.633 1.00 97.06 104 GLY A O 1
ATOM 848 N N . LYS A 1 1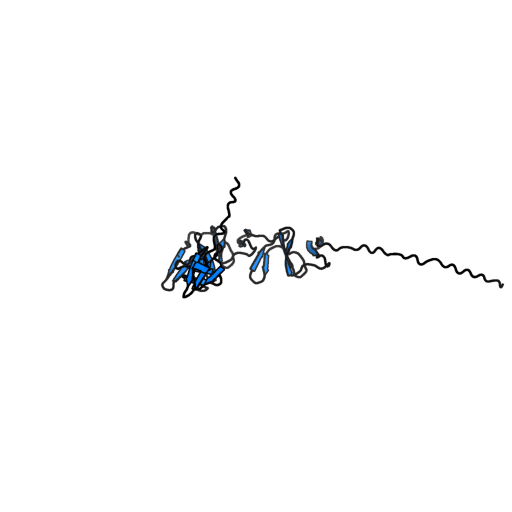05 ? 4.157 -2.164 -5.076 1.00 98.06 105 LYS A N 1
ATOM 849 C CA . LYS A 1 105 ? 3.643 -0.792 -5.134 1.00 98.06 105 LYS A CA 1
ATOM 850 C C . LYS A 1 105 ? 4.608 0.175 -4.456 1.00 98.06 105 LYS A C 1
ATOM 852 O O . LYS A 1 105 ? 5.064 -0.073 -3.337 1.00 98.06 105 LYS A O 1
ATOM 857 N N . MET A 1 106 ? 4.840 1.322 -5.076 1.00 97.94 106 MET A N 1
ATOM 858 C CA . MET A 1 106 ? 5.597 2.422 -4.495 1.00 97.94 106 MET A CA 1
ATOM 859 C C . MET A 1 106 ? 4.883 2.968 -3.253 1.00 97.94 106 MET A C 1
ATOM 861 O O . MET A 1 106 ? 3.677 3.238 -3.250 1.00 97.94 106 MET A O 1
ATOM 865 N N . ALA A 1 107 ? 5.633 3.141 -2.172 1.00 95.81 107 ALA A N 1
ATOM 866 C CA . ALA A 1 107 ? 5.121 3.686 -0.933 1.00 95.81 107 ALA A CA 1
ATOM 867 C C . ALA A 1 107 ? 4.818 5.191 -1.056 1.00 95.81 107 ALA A C 1
ATOM 869 O O . ALA A 1 107 ? 5.570 5.934 -1.679 1.00 95.81 107 ALA A O 1
ATOM 870 N N . ARG A 1 108 ? 3.724 5.647 -0.432 1.00 92.75 108 ARG A N 1
ATOM 871 C CA . ARG A 1 108 ? 3.355 7.069 -0.294 1.00 92.75 108 ARG A CA 1
ATOM 872 C C . ARG A 1 108 ? 2.762 7.311 1.092 1.00 92.75 108 ARG A C 1
ATOM 874 O O . ARG A 1 108 ? 2.000 6.468 1.571 1.00 92.75 108 ARG A O 1
ATOM 881 N N . SER A 1 109 ? 3.099 8.444 1.706 1.00 86.44 109 SER A N 1
ATOM 882 C CA . SER A 1 109 ? 2.583 8.902 3.008 1.00 86.44 109 SER A CA 1
ATOM 883 C C . SER A 1 109 ? 2.628 7.836 4.108 1.00 86.44 109 SER A C 1
ATOM 885 O O . SER A 1 109 ? 1.622 7.562 4.767 1.00 86.44 109 SER A O 1
ATOM 887 N N . ARG A 1 110 ? 3.770 7.161 4.270 1.00 87.50 110 ARG A N 1
ATOM 888 C CA . ARG A 1 110 ? 3.914 6.089 5.263 1.00 87.50 110 ARG A CA 1
ATOM 889 C C . ARG A 1 110 ? 5.354 5.873 5.691 1.00 87.50 110 ARG A C 1
ATOM 891 O O . ARG A 1 110 ? 6.290 6.246 4.994 1.00 87.50 110 ARG A O 1
ATOM 898 N N . TRP A 1 111 ? 5.501 5.206 6.827 1.00 84.56 111 TRP A N 1
ATOM 899 C CA . TRP A 1 111 ? 6.776 4.647 7.251 1.00 84.56 111 TRP A CA 1
ATOM 900 C C . TRP A 1 111 ? 7.106 3.397 6.434 1.00 84.56 111 TRP A C 1
ATOM 902 O O . TRP A 1 111 ? 6.233 2.566 6.178 1.00 84.56 111 TRP A O 1
ATOM 912 N N . VAL A 1 112 ? 8.364 3.281 6.035 1.00 88.06 112 VAL A N 1
ATOM 913 C CA . VAL A 1 112 ? 8.954 2.154 5.309 1.00 88.06 112 VAL A CA 1
ATOM 914 C C . VAL A 1 112 ? 10.246 1.734 6.003 1.00 88.06 112 VAL A C 1
ATOM 916 O O . VAL A 1 112 ? 10.629 2.340 7.007 1.00 88.06 112 VAL A O 1
ATOM 919 N N . ASP A 1 113 ? 10.888 0.687 5.487 1.00 83.06 113 ASP A N 1
ATOM 920 C CA . ASP A 1 113 ? 12.212 0.255 5.945 1.00 83.06 113 ASP A CA 1
ATOM 921 C C . ASP A 1 113 ? 12.268 0.043 7.469 1.00 83.06 113 ASP A C 1
ATOM 923 O O . ASP A 1 113 ? 12.929 0.757 8.221 1.00 83.06 113 ASP A O 1
ATOM 927 N N . ASN A 1 114 ? 11.417 -0.872 7.942 1.00 79.19 114 ASN A N 1
ATOM 928 C CA . ASN A 1 114 ? 11.220 -1.181 9.361 1.00 79.19 114 ASN A CA 1
ATOM 929 C C . ASN A 1 114 ? 10.898 0.032 10.265 1.00 79.19 114 ASN A C 1
ATOM 931 O O . ASN A 1 114 ? 11.240 0.050 11.442 1.00 79.19 114 ASN A O 1
ATOM 935 N N . HIS A 1 115 ? 10.170 1.018 9.740 1.00 74.00 115 HIS A N 1
ATOM 936 C CA . HIS A 1 115 ? 9.812 2.259 10.438 1.00 74.00 115 HIS A CA 1
ATOM 937 C C . HIS A 1 115 ? 10.972 3.233 10.673 1.00 74.00 115 HIS A C 1
ATOM 939 O O . HIS A 1 115 ? 10.851 4.129 11.507 1.00 74.00 115 HIS A O 1
ATOM 945 N N . ASN A 1 116 ? 12.056 3.110 9.909 1.00 77.94 116 ASN A N 1
ATOM 946 C CA . ASN A 1 116 ? 13.188 4.029 10.004 1.00 77.94 116 ASN A CA 1
ATOM 947 C C . ASN A 1 116 ? 13.029 5.260 9.106 1.00 77.94 116 ASN A C 1
ATOM 949 O O . ASN A 1 116 ? 13.544 6.328 9.432 1.00 77.94 116 ASN A O 1
ATOM 953 N N . VAL A 1 117 ? 12.293 5.143 7.996 1.00 83.12 117 VAL A N 1
ATOM 954 C CA . VAL A 1 117 ? 12.161 6.226 7.013 1.00 83.12 117 VAL A CA 1
ATOM 955 C C . VAL A 1 117 ? 10.695 6.496 6.714 1.00 83.12 117 VAL A C 1
ATOM 957 O O . VAL A 1 117 ? 9.928 5.580 6.423 1.00 83.12 117 VAL A O 1
ATOM 960 N N . TYR A 1 118 ? 10.294 7.764 6.761 1.00 85.50 118 TYR A N 1
ATOM 961 C CA . TYR A 1 118 ? 8.981 8.195 6.293 1.00 85.50 118 TYR A CA 1
ATOM 962 C C . TYR A 1 118 ? 9.086 8.678 4.844 1.00 85.50 118 TYR A C 1
ATOM 964 O O . TYR A 1 118 ? 9.958 9.485 4.516 1.00 85.50 118 TYR A O 1
ATOM 972 N N . VAL A 1 119 ? 8.193 8.197 3.978 1.00 88.25 119 VAL A N 1
ATOM 973 C CA . VAL A 1 119 ? 8.019 8.731 2.623 1.00 88.25 119 VAL A CA 1
ATOM 974 C C . VAL A 1 119 ? 6.815 9.664 2.579 1.00 88.25 119 VAL A C 1
ATOM 976 O O . VAL A 1 119 ? 5.743 9.337 3.096 1.00 88.25 119 VAL A O 1
ATOM 979 N N . ASN A 1 120 ? 6.981 10.826 1.951 1.00 86.81 120 ASN A N 1
ATOM 980 C CA . ASN A 1 120 ? 5.933 11.844 1.865 1.00 86.81 120 ASN A CA 1
ATOM 981 C C . ASN A 1 120 ? 4.824 11.468 0.853 1.00 86.81 120 ASN A C 1
ATOM 983 O O . ASN A 1 120 ? 4.801 10.365 0.297 1.00 86.81 120 ASN A O 1
ATOM 987 N N . LYS A 1 121 ? 3.896 12.398 0.581 1.00 86.88 121 LYS A N 1
ATOM 988 C CA . LYS A 1 121 ? 2.782 12.203 -0.374 1.00 86.88 121 LYS A CA 1
ATOM 989 C C . LYS A 1 121 ? 3.214 11.834 -1.799 1.00 86.88 121 LYS A C 1
ATOM 991 O O . LYS A 1 121 ? 2.475 11.146 -2.500 1.00 86.88 121 LYS A O 1
ATOM 996 N N . ASN A 1 122 ? 4.415 12.244 -2.203 1.00 90.38 122 ASN A N 1
ATOM 997 C CA . ASN A 1 122 ? 4.989 11.946 -3.514 1.00 90.38 122 ASN A CA 1
ATOM 998 C C . ASN A 1 122 ? 5.810 10.642 -3.494 1.00 90.38 122 ASN A C 1
ATOM 1000 O O . ASN A 1 122 ? 6.347 10.238 -4.520 1.00 90.38 122 ASN A O 1
ATOM 1004 N N . GLY A 1 123 ? 5.920 9.984 -2.336 1.00 91.56 123 GLY A N 1
ATOM 1005 C CA . GLY A 1 123 ? 6.714 8.773 -2.140 1.00 91.56 123 GLY A CA 1
ATOM 1006 C C . GLY A 1 123 ? 8.211 9.016 -1.965 1.00 91.56 123 GLY A C 1
ATOM 1007 O O . GLY A 1 123 ? 8.960 8.052 -1.845 1.00 91.56 123 GLY A O 1
ATOM 1008 N N . SER A 1 124 ? 8.653 10.275 -1.934 1.00 91.88 124 SER A N 1
ATOM 1009 C CA . SER A 1 124 ? 10.050 10.631 -1.679 1.00 91.88 124 SER A CA 1
ATOM 1010 C C . SER A 1 124 ? 10.416 10.391 -0.221 1.00 91.88 124 SER A C 1
ATOM 1012 O O . SER A 1 124 ? 9.676 10.816 0.676 1.00 91.88 124 SER A O 1
ATOM 1014 N N . ARG A 1 125 ? 11.576 9.766 0.017 1.00 89.69 125 ARG A N 1
ATOM 1015 C CA . ARG A 1 125 ? 12.190 9.672 1.344 1.00 89.69 125 ARG A CA 1
ATOM 1016 C C . ARG A 1 125 ? 12.356 11.063 1.919 1.00 89.69 125 ARG A C 1
ATOM 1018 O O . ARG A 1 125 ? 12.897 11.960 1.276 1.00 89.69 125 ARG A O 1
ATOM 1025 N N . VAL A 1 126 ? 11.906 11.229 3.148 1.00 81.50 126 VAL A N 1
ATOM 1026 C CA . VAL A 1 126 ? 12.188 12.429 3.916 1.00 81.50 126 VAL A CA 1
ATOM 1027 C C . VAL A 1 126 ? 13.384 12.098 4.791 1.00 81.50 126 VAL A C 1
ATOM 1029 O O . VAL A 1 126 ? 13.312 11.194 5.626 1.00 81.50 126 VAL A O 1
ATOM 1032 N N . ALA A 1 127 ? 14.494 12.810 4.584 1.00 66.56 127 ALA A N 1
ATOM 1033 C CA . ALA A 1 127 ? 15.610 12.766 5.518 1.00 66.56 127 ALA A CA 1
ATOM 1034 C C . ALA A 1 127 ? 15.075 13.111 6.913 1.00 66.56 127 ALA A C 1
ATOM 1036 O O . ALA A 1 127 ? 14.341 14.090 7.067 1.00 66.56 127 ALA A O 1
ATOM 1037 N N . VAL A 1 128 ? 15.410 12.301 7.918 1.00 61.09 128 VAL A N 1
ATOM 1038 C CA . VAL A 1 128 ? 14.992 12.511 9.310 1.00 61.09 128 VAL A CA 1
ATOM 1039 C C . VAL A 1 128 ? 15.749 13.724 9.869 1.00 61.09 128 VAL A C 1
ATOM 1041 O O . VAL A 1 128 ? 16.689 13.612 10.648 1.00 61.09 128 VAL A O 1
ATOM 1044 N N . GLY A 1 129 ? 15.382 14.918 9.411 1.00 55.03 129 GLY A N 1
ATOM 1045 C CA . GLY A 1 129 ? 15.894 16.182 9.907 1.00 55.03 129 GLY A CA 1
ATOM 1046 C C . GLY A 1 129 ? 15.252 16.476 11.256 1.00 55.03 129 GLY A C 1
ATOM 1047 O O . GLY A 1 129 ? 14.030 16.441 11.390 1.00 55.03 129 GLY A O 1
ATOM 1048 N N . LYS A 1 130 ? 16.072 16.800 12.260 1.00 56.78 130 LYS A N 1
ATOM 1049 C CA . LYS A 1 130 ? 15.709 17.052 13.672 1.00 56.78 130 LYS A CA 1
ATOM 1050 C C . LYS A 1 130 ? 14.595 18.100 13.914 1.00 56.78 130 LYS A C 1
ATOM 1052 O O . LYS A 1 130 ? 14.239 18.328 15.067 1.00 56.78 130 LYS A O 1
ATOM 1057 N N . LYS A 1 131 ? 14.030 18.731 12.874 1.00 63.34 131 LYS A N 1
ATOM 1058 C CA . LYS A 1 131 ? 13.024 19.800 12.975 1.00 63.34 131 LYS A CA 1
ATOM 1059 C C . LYS A 1 131 ? 11.686 19.316 13.540 1.00 63.34 131 LYS A C 1
ATOM 1061 O O . LYS A 1 131 ? 11.119 19.991 14.396 1.00 63.34 131 LYS A O 1
ATOM 1066 N N . TYR A 1 132 ? 11.187 18.146 13.128 1.00 67.62 132 TYR A N 1
ATOM 1067 C CA . TYR A 1 132 ? 9.927 17.613 13.657 1.00 67.62 132 TYR A CA 1
ATOM 1068 C C . TYR A 1 132 ? 10.095 16.207 14.225 1.00 67.62 132 TYR A C 1
ATOM 1070 O O . TYR A 1 132 ? 10.449 15.255 13.538 1.00 67.62 132 TYR A O 1
ATOM 1078 N N . LYS A 1 133 ? 9.769 16.064 15.513 1.00 79.69 133 LYS A N 1
ATOM 1079 C CA . LYS A 1 133 ? 9.612 14.755 16.151 1.00 79.69 133 LYS A CA 1
ATOM 1080 C C . LYS A 1 133 ? 8.233 14.202 15.814 1.00 79.69 133 LYS A C 1
ATOM 1082 O O . LYS A 1 133 ? 7.227 14.882 16.076 1.00 79.69 133 LYS A O 1
ATOM 1087 N N . ALA A 1 134 ? 8.200 12.989 15.263 1.00 85.81 134 ALA A N 1
ATOM 1088 C CA . ALA A 1 134 ? 6.948 12.294 15.025 1.00 85.81 134 ALA A CA 1
ATOM 1089 C C . ALA A 1 134 ? 6.272 11.973 16.357 1.00 85.81 134 ALA A C 1
ATOM 1091 O O . ALA A 1 134 ? 6.897 11.423 17.268 1.00 85.81 134 ALA A O 1
ATOM 1092 N N . LYS A 1 135 ? 5.012 12.380 16.500 1.00 92.75 135 LYS A N 1
ATOM 1093 C CA . LYS A 1 135 ? 4.286 12.240 17.762 1.00 92.75 135 LYS A CA 1
ATOM 1094 C C . LYS A 1 135 ? 2.780 12.331 17.568 1.00 92.75 135 LYS A C 1
ATOM 1096 O O . LYS A 1 135 ? 2.290 12.980 16.643 1.00 92.75 135 LYS A O 1
ATOM 1101 N N . PHE A 1 136 ? 2.056 11.739 18.509 1.00 96.38 136 PHE A N 1
ATOM 1102 C CA . PHE A 1 136 ? 0.630 11.988 18.664 1.00 96.38 136 PHE A CA 1
ATOM 1103 C C . PHE A 1 136 ? 0.402 13.419 19.167 1.00 96.38 136 PHE A C 1
ATOM 1105 O O . PHE A 1 136 ? 1.030 13.863 20.130 1.00 96.38 136 PHE A O 1
ATOM 1112 N N . ILE A 1 137 ? -0.495 14.137 18.497 1.00 96.62 137 ILE A N 1
ATOM 1113 C CA . ILE A 1 137 ? -0.945 15.487 18.829 1.00 96.62 137 ILE A CA 1
ATOM 1114 C C . ILE A 1 137 ? -2.399 15.380 19.276 1.00 96.62 137 ILE A C 1
ATOM 1116 O O . ILE A 1 137 ? -3.271 15.072 18.464 1.00 96.62 137 ILE A O 1
ATOM 1120 N N . LYS A 1 138 ? -2.659 15.609 20.565 1.00 96.75 138 LYS A N 1
ATOM 1121 C CA . LYS A 1 138 ? -4.020 15.662 21.109 1.00 96.75 138 LYS A CA 1
ATOM 1122 C C . LYS A 1 138 ? -4.597 17.063 20.909 1.00 96.75 138 LYS A C 1
ATOM 1124 O O . LYS A 1 138 ? -3.906 18.050 21.137 1.00 96.75 138 LYS A O 1
ATOM 1129 N N . THR A 1 139 ? -5.850 17.126 20.484 1.00 94.75 139 THR A N 1
ATOM 1130 C CA . THR A 1 139 ? -6.641 18.348 20.279 1.00 94.75 139 THR A CA 1
ATOM 1131 C C . THR A 1 139 ? -8.037 18.137 20.868 1.00 94.75 139 THR A C 1
ATOM 1133 O O . THR A 1 139 ? -8.383 17.002 21.204 1.00 94.75 139 THR A O 1
ATOM 1136 N N . ALA A 1 140 ? -8.857 19.187 20.944 1.00 94.94 140 ALA A N 1
ATOM 1137 C CA . ALA A 1 140 ? -10.240 19.074 21.413 1.00 94.94 140 ALA A CA 1
ATOM 1138 C C . ALA A 1 140 ? -11.091 18.121 20.547 1.00 94.94 140 ALA A C 1
ATOM 1140 O O . ALA A 1 140 ? -11.941 17.406 21.061 1.00 94.94 140 ALA A O 1
ATOM 1141 N N . GLN A 1 141 ? -10.826 18.063 19.238 1.00 93.81 141 GLN A N 1
ATOM 1142 C CA . GLN A 1 141 ? -11.576 17.239 18.282 1.00 93.81 141 GLN A CA 1
ATOM 1143 C C . GLN A 1 141 ? -11.094 15.782 18.230 1.00 93.81 141 GLN A C 1
ATOM 1145 O O . GLN A 1 141 ? -11.764 14.924 17.661 1.00 93.81 141 GLN A O 1
ATOM 1150 N N . GLY A 1 142 ? -9.912 15.489 18.776 1.00 95.62 142 GLY A N 1
ATOM 1151 C CA . GLY A 1 142 ? -9.320 14.158 18.734 1.00 95.62 142 GLY A CA 1
ATOM 1152 C C . GLY A 1 142 ? -7.801 14.178 18.627 1.00 95.62 142 GLY A C 1
ATOM 1153 O O . GLY A 1 142 ? -7.142 15.199 18.829 1.00 95.62 142 GLY A O 1
ATOM 1154 N N . THR A 1 143 ? -7.220 13.025 18.304 1.00 98.25 143 THR A N 1
ATOM 1155 C CA . THR A 1 143 ? -5.763 12.867 18.198 1.00 98.25 143 THR A CA 1
ATOM 1156 C C . THR A 1 143 ? -5.346 12.768 16.736 1.00 98.25 143 THR A C 1
ATOM 1158 O O . THR A 1 143 ? -5.918 11.974 16.001 1.00 98.25 143 THR A O 1
ATOM 1161 N N . LYS A 1 144 ? -4.336 13.528 16.311 1.00 97.38 144 LYS A N 1
ATOM 1162 C CA . LYS A 1 144 ? -3.649 13.342 15.022 1.00 97.38 144 LYS A CA 1
ATOM 1163 C C . LYS A 1 144 ? -2.259 12.757 15.251 1.00 97.38 144 LYS A C 1
ATOM 1165 O O . LYS A 1 144 ? -1.720 12.866 16.350 1.00 97.38 144 LYS A O 1
ATOM 1170 N N . TYR A 1 145 ? -1.646 12.183 14.223 1.00 94.31 145 TYR A N 1
ATOM 1171 C CA . TYR A 1 145 ? -0.235 11.800 14.277 1.00 94.31 145 TYR A CA 1
ATOM 1172 C C . TYR A 1 145 ? 0.571 12.651 13.311 1.00 94.31 145 TYR A C 1
ATOM 1174 O O . TYR A 1 145 ? 0.329 12.619 12.105 1.00 94.31 145 TYR A O 1
ATOM 1182 N N . ARG A 1 146 ? 1.496 13.442 13.862 1.00 92.12 146 ARG A N 1
ATOM 1183 C CA . ARG A 1 146 ? 2.428 14.241 13.074 1.00 92.12 146 ARG A CA 1
ATOM 1184 C C . ARG A 1 146 ? 3.627 13.377 12.718 1.00 92.12 146 ARG A C 1
ATOM 1186 O O . ARG A 1 146 ? 4.233 12.794 13.615 1.00 92.12 146 ARG A O 1
ATOM 1193 N N . ASN A 1 147 ? 3.974 13.334 11.443 1.00 86.69 147 ASN A N 1
ATOM 1194 C CA . ASN A 1 147 ? 5.146 12.646 10.921 1.00 86.69 147 ASN A CA 1
ATOM 1195 C C . ASN A 1 147 ? 6.399 13.532 11.042 1.00 86.69 147 ASN A C 1
ATOM 1197 O O . ASN A 1 147 ? 6.325 14.712 11.398 1.00 86.69 147 ASN A O 1
ATOM 1201 N N . VAL A 1 148 ? 7.573 12.957 10.775 1.00 80.25 148 VAL A N 1
ATOM 1202 C CA . VAL A 1 148 ? 8.869 13.663 10.877 1.00 80.25 148 VAL A CA 1
ATOM 1203 C C . VAL A 1 148 ? 9.048 14.786 9.850 1.00 80.25 148 VAL A C 1
ATOM 1205 O O . VAL A 1 148 ? 9.890 15.656 10.030 1.00 80.25 148 VAL A O 1
ATOM 1208 N N . ASP A 1 149 ? 8.234 14.806 8.798 1.00 71.38 149 ASP A N 1
ATOM 1209 C CA . ASP A 1 149 ? 8.193 15.876 7.797 1.00 71.38 149 ASP A CA 1
ATOM 1210 C C . ASP A 1 149 ? 7.221 17.011 8.170 1.00 71.38 149 ASP A C 1
ATOM 1212 O O . ASP A 1 149 ? 7.021 17.943 7.397 1.00 71.38 149 ASP A O 1
ATOM 1216 N N . GLY A 1 150 ? 6.593 16.931 9.349 1.00 79.19 150 GLY A N 1
ATOM 1217 C CA . GLY A 1 150 ? 5.584 17.884 9.808 1.00 79.19 150 GLY A CA 1
ATOM 1218 C C . GLY A 1 150 ? 4.176 17.631 9.260 1.00 79.19 150 GLY A C 1
ATOM 1219 O O . GLY A 1 150 ? 3.232 18.256 9.745 1.00 79.19 150 GLY A O 1
ATOM 1220 N N . THR A 1 151 ? 4.000 16.700 8.316 1.00 85.00 151 THR A N 1
ATOM 1221 C CA . THR A 1 151 ? 2.678 16.313 7.801 1.00 85.00 151 THR A CA 1
ATOM 1222 C C . THR A 1 151 ? 1.897 15.494 8.823 1.00 85.00 151 THR A C 1
ATOM 1224 O O . THR A 1 151 ? 2.445 15.015 9.818 1.00 85.00 151 THR A O 1
ATOM 1227 N N . TYR A 1 152 ? 0.603 15.303 8.569 1.00 90.69 152 TYR A N 1
ATOM 1228 C CA . TYR A 1 152 ? -0.258 14.449 9.380 1.00 90.69 152 TYR A CA 1
ATOM 1229 C C . TYR A 1 152 ? -0.724 13.234 8.593 1.00 90.69 152 TYR A C 1
ATOM 1231 O O . TYR A 1 152 ? -1.092 13.341 7.423 1.00 90.69 152 TYR A O 1
ATOM 1239 N N . SER A 1 153 ? -0.744 12.084 9.257 1.00 92.06 153 SER A N 1
ATOM 1240 C CA . SER A 1 153 ? -1.303 10.860 8.689 1.00 92.06 153 SER A CA 1
ATOM 1241 C C . SER A 1 153 ? -2.802 11.004 8.488 1.00 92.06 153 SER A C 1
ATOM 1243 O O . SER A 1 153 ? -3.511 11.418 9.402 1.00 92.06 153 SER A O 1
ATOM 1245 N N . ALA A 1 154 ? -3.282 10.665 7.294 1.00 93.31 154 ALA A N 1
ATOM 1246 C CA . ALA A 1 154 ? -4.679 10.811 6.914 1.00 93.31 154 ALA A CA 1
ATOM 1247 C C . ALA A 1 154 ? -5.082 9.758 5.876 1.00 93.31 154 ALA A C 1
ATOM 1249 O O . ALA A 1 154 ? -4.284 9.380 5.018 1.00 93.31 154 ALA A O 1
ATOM 1250 N N . LYS A 1 155 ? -6.335 9.299 5.962 1.00 92.75 155 LYS A N 1
ATOM 1251 C CA . LYS A 1 155 ? -6.949 8.273 5.100 1.00 92.75 155 LYS A CA 1
ATOM 1252 C C . LYS A 1 155 ? -6.096 7.001 4.973 1.00 92.75 155 LYS A C 1
ATOM 1254 O O . LYS A 1 155 ? -5.989 6.419 3.896 1.00 92.75 155 LYS A O 1
ATOM 1259 N N . THR A 1 156 ? -5.456 6.571 6.057 1.00 92.56 156 THR A N 1
ATOM 1260 C CA . THR A 1 156 ? -4.517 5.444 6.011 1.00 92.56 156 THR A CA 1
ATOM 1261 C C . THR A 1 156 ? -4.416 4.715 7.341 1.00 92.56 156 THR A C 1
ATOM 1263 O O . THR A 1 156 ? -4.561 5.306 8.412 1.00 92.56 156 THR A O 1
ATOM 1266 N N . TRP A 1 157 ? -4.096 3.426 7.255 1.00 93.62 157 TRP A N 1
ATOM 1267 C CA . TRP A 1 157 ? -3.508 2.687 8.363 1.00 93.62 157 TRP A CA 1
ATOM 1268 C C . TRP A 1 157 ? -2.040 3.091 8.527 1.00 93.62 157 TRP A C 1
ATOM 1270 O O . TRP A 1 157 ? -1.325 3.257 7.535 1.00 93.62 157 TRP A O 1
ATOM 1280 N N . GLN A 1 158 ? -1.581 3.231 9.766 1.00 91.00 158 GLN A N 1
ATOM 1281 C CA . GLN A 1 158 ? -0.183 3.475 10.097 1.00 91.00 158 GLN A CA 1
ATOM 1282 C C . GLN A 1 158 ? 0.213 2.651 11.319 1.00 91.00 158 GLN A C 1
ATOM 1284 O O . GLN A 1 158 ? -0.442 2.707 12.360 1.00 91.00 158 GLN A O 1
ATOM 1289 N N . SER A 1 159 ? 1.295 1.889 11.183 1.00 91.00 159 SER A N 1
ATOM 1290 C CA . SER A 1 159 ? 1.922 1.193 12.300 1.00 91.00 159 SER A CA 1
ATOM 1291 C C . SER A 1 159 ? 2.856 2.153 13.029 1.00 91.00 159 SER A C 1
ATOM 1293 O O . SER A 1 159 ? 3.712 2.791 12.415 1.00 91.00 159 SER A O 1
ATOM 1295 N N . ILE A 1 160 ? 2.664 2.289 14.338 1.00 89.25 160 ILE A N 1
ATOM 1296 C CA . ILE A 1 160 ? 3.452 3.152 15.215 1.00 89.25 160 ILE A CA 1
ATOM 1297 C C . ILE A 1 160 ? 3.778 2.328 16.461 1.00 89.25 160 ILE A C 1
ATOM 1299 O O . ILE A 1 160 ? 2.878 1.886 17.172 1.00 89.25 160 ILE A O 1
ATOM 1303 N N . LYS A 1 161 ? 5.071 2.101 16.723 1.00 86.75 161 LYS A N 1
ATOM 1304 C CA . LYS A 1 161 ? 5.557 1.323 17.882 1.00 86.75 161 LYS A CA 1
ATOM 1305 C C . LYS A 1 161 ? 4.870 -0.050 18.039 1.00 86.75 161 LYS A C 1
ATOM 1307 O O . LYS A 1 161 ? 4.499 -0.442 19.139 1.00 86.75 161 LYS A O 1
ATOM 1312 N N . GLY A 1 162 ? 4.677 -0.767 16.929 1.00 86.38 162 GLY A N 1
ATOM 1313 C CA . GLY A 1 162 ? 4.111 -2.124 16.917 1.00 86.38 162 GLY A CA 1
ATOM 1314 C C . GLY A 1 162 ? 2.580 -2.207 16.946 1.00 86.38 162 GLY A C 1
ATOM 1315 O O . GLY A 1 162 ? 2.030 -3.306 16.836 1.00 86.38 162 GLY A O 1
ATOM 1316 N N . TYR A 1 163 ? 1.883 -1.072 17.033 1.00 94.19 163 TYR A N 1
ATOM 1317 C CA . TYR A 1 163 ? 0.425 -1.008 16.962 1.00 94.19 163 TYR A CA 1
ATOM 1318 C C . TYR A 1 163 ? -0.031 -0.350 15.666 1.00 94.19 163 TYR A C 1
ATOM 1320 O O . TYR A 1 163 ? 0.529 0.655 15.238 1.00 94.19 163 TYR A O 1
ATOM 1328 N N . TRP A 1 164 ? -1.073 -0.904 15.052 1.00 95.62 164 TRP A N 1
ATOM 1329 C CA . TRP A 1 164 ? -1.722 -0.300 13.893 1.00 95.62 164 TRP A CA 1
ATOM 1330 C C . TRP A 1 164 ? -2.804 0.673 14.344 1.00 95.62 164 TRP A C 1
ATOM 1332 O O . TRP A 1 164 ? -3.661 0.304 15.141 1.00 95.62 164 TRP A O 1
ATOM 1342 N N . TYR A 1 165 ? -2.780 1.880 13.793 1.00 97.75 165 TYR A N 1
ATOM 1343 C CA . TYR A 1 165 ? -3.785 2.921 13.976 1.00 97.75 165 TYR A CA 1
ATOM 1344 C C . TYR A 1 165 ? -4.376 3.270 12.619 1.00 97.75 165 TYR A C 1
ATOM 1346 O O . TYR A 1 165 ? -3.680 3.192 11.606 1.00 97.75 165 TYR A O 1
ATOM 1354 N N . TYR A 1 166 ? -5.631 3.695 12.586 1.00 97.81 166 TYR A N 1
ATOM 1355 C CA . TYR A 1 166 ? -6.227 4.255 11.378 1.00 97.81 166 TYR A CA 1
ATOM 1356 C C . TYR A 1 166 ? -6.478 5.743 11.564 1.00 97.81 166 TYR A C 1
ATOM 1358 O O . TYR A 1 166 ? -6.996 6.157 12.599 1.00 97.81 166 TYR A O 1
ATOM 1366 N N . PHE A 1 167 ? -6.143 6.533 10.550 1.00 97.19 167 PHE A N 1
ATOM 1367 C CA . PHE A 1 167 ? -6.436 7.959 10.503 1.00 97.19 167 PHE A CA 1
ATOM 1368 C C . PHE A 1 1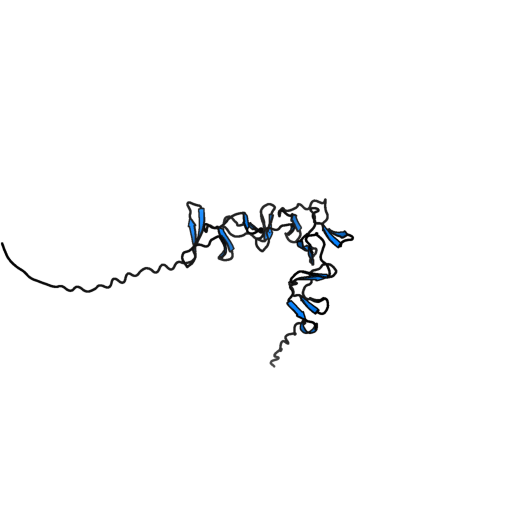67 ? -7.450 8.222 9.397 1.00 97.19 167 PHE A C 1
ATOM 1370 O O . PHE A 1 167 ? -7.233 7.834 8.246 1.00 97.19 167 PHE A O 1
ATOM 1377 N N . TYR A 1 168 ? -8.545 8.900 9.735 1.00 97.06 168 TYR A N 1
ATOM 1378 C CA . TYR A 1 168 ? -9.550 9.336 8.768 1.00 97.06 168 TYR A CA 1
ATOM 1379 C C . TYR A 1 168 ? -8.966 10.357 7.781 1.00 97.06 168 TYR A C 1
ATOM 1381 O O . TYR A 1 168 ? -7.848 10.846 7.952 1.00 97.06 168 TYR A O 1
ATOM 1389 N N . SER A 1 169 ? -9.710 10.704 6.730 1.00 94.44 169 SER A N 1
ATOM 1390 C CA . SER A 1 169 ? -9.299 11.726 5.749 1.00 94.44 169 SER A CA 1
ATOM 1391 C C . SER A 1 169 ? -9.009 13.092 6.375 1.00 94.44 169 SER A C 1
ATOM 1393 O O . SER A 1 169 ? -8.163 13.826 5.881 1.00 94.44 169 SER A O 1
ATOM 1395 N N . THR A 1 170 ? -9.647 13.402 7.501 1.00 94.62 170 THR A N 1
ATOM 1396 C CA . THR A 1 170 ? -9.419 14.608 8.313 1.00 94.62 170 THR A CA 1
ATOM 1397 C C . THR A 1 170 ? -8.100 14.581 9.106 1.00 94.62 170 THR A C 1
ATOM 1399 O O . THR A 1 170 ? -7.699 15.581 9.712 1.00 94.62 170 THR A O 1
ATOM 1402 N N . GLY A 1 171 ? -7.418 13.433 9.128 1.00 95.31 171 GLY A N 1
ATOM 1403 C CA . GLY A 1 171 ? -6.186 13.174 9.870 1.00 95.31 171 GLY A CA 1
ATOM 1404 C C . GLY A 1 171 ? -6.389 12.791 11.336 1.00 95.31 171 GLY A C 1
ATOM 1405 O O . GLY A 1 171 ? -5.412 12.580 12.053 1.00 95.31 171 GLY A O 1
ATOM 1406 N N . TYR A 1 172 ? -7.637 12.707 11.803 1.00 97.94 172 TYR A N 1
ATOM 1407 C CA . TYR A 1 172 ? -7.937 12.255 13.159 1.00 97.94 172 TYR A CA 1
ATOM 1408 C C . TYR A 1 172 ? -7.902 10.731 13.256 1.00 97.94 172 TYR A C 1
ATOM 1410 O O . TYR A 1 172 ? -8.403 10.015 12.389 1.00 97.94 172 TYR A O 1
ATOM 1418 N N . MET A 1 173 ? -7.290 10.252 14.330 1.00 98.44 173 MET A N 1
ATOM 1419 C CA . MET A 1 173 ? -7.156 8.849 14.678 1.00 98.44 173 MET A CA 1
ATOM 1420 C C . MET A 1 173 ? -8.514 8.268 15.066 1.00 98.44 173 MET A C 1
ATOM 1422 O O . MET A 1 173 ? -9.228 8.838 15.891 1.00 98.44 173 MET A O 1
ATOM 1426 N N . ALA A 1 174 ? -8.844 7.113 14.507 1.00 98.38 174 ALA A N 1
ATOM 1427 C CA . ALA A 1 174 ? -10.003 6.340 14.909 1.00 98.38 174 ALA A CA 1
ATOM 1428 C C . ALA A 1 174 ? -9.781 5.695 16.287 1.00 98.38 174 ALA A C 1
ATOM 1430 O O . ALA A 1 174 ? -8.708 5.160 16.572 1.00 98.38 174 ALA A O 1
ATOM 1431 N N . THR A 1 175 ? -10.815 5.700 17.125 1.00 97.69 175 THR A N 1
ATOM 1432 C CA . THR A 1 175 ? -10.862 4.996 18.414 1.00 97.69 175 THR A CA 1
ATOM 1433 C C . THR A 1 175 ? -12.223 4.327 18.570 1.00 97.69 175 THR A C 1
ATOM 1435 O O . THR A 1 175 ? -13.231 4.868 18.122 1.00 97.69 175 THR A O 1
ATOM 1438 N N . ASN A 1 176 ? -12.257 3.137 19.179 1.00 96.50 176 ASN A N 1
ATOM 1439 C CA . ASN A 1 176 ? -13.477 2.332 19.360 1.00 96.50 176 ASN A CA 1
ATOM 1440 C C . ASN A 1 176 ? -14.338 2.209 18.087 1.00 96.50 176 ASN A C 1
ATOM 1442 O O . ASN A 1 176 ? -15.563 2.327 18.136 1.00 96.50 176 ASN A O 1
ATOM 1446 N N . ALA A 1 177 ? -13.699 2.000 16.938 1.00 96.69 177 ALA A N 1
ATOM 1447 C CA . ALA A 1 177 ? -14.349 2.113 15.638 1.00 96.69 177 ALA A CA 1
ATOM 1448 C C . ALA A 1 177 ? -14.185 0.843 14.800 1.00 96.69 177 ALA A C 1
ATOM 1450 O O . ALA A 1 177 ? -13.099 0.259 14.735 1.00 96.69 177 ALA A O 1
ATOM 1451 N N . GLN A 1 178 ? -15.269 0.455 14.119 1.00 95.94 178 GLN A N 1
ATOM 1452 C CA . GLN A 1 178 ? -15.258 -0.557 13.064 1.00 95.94 178 GLN A CA 1
ATOM 1453 C C . GLN A 1 178 ? -14.823 0.084 11.742 1.00 95.94 178 GLN A C 1
ATOM 1455 O O . GLN A 1 178 ? -15.416 1.064 11.299 1.00 95.94 178 GLN A O 1
ATOM 1460 N N . LEU A 1 179 ? -13.813 -0.491 11.097 1.00 96.12 179 LEU A N 1
ATOM 1461 C CA . LEU A 1 179 ? -13.164 0.024 9.894 1.00 96.12 179 LEU A CA 1
ATOM 1462 C C . LEU A 1 179 ? -13.100 -1.091 8.844 1.00 96.12 179 LEU A C 1
ATOM 1464 O O . LEU A 1 179 ? -12.074 -1.751 8.660 1.00 96.12 179 LEU A O 1
ATOM 1468 N N . GLY A 1 180 ? -14.239 -1.348 8.198 1.00 94.06 180 GLY A N 1
ATOM 1469 C CA . GLY A 1 180 ? -14.408 -2.506 7.320 1.00 94.06 180 GLY A CA 1
ATOM 1470 C C . GLY A 1 180 ? -14.246 -3.810 8.104 1.00 94.06 180 GLY A C 1
ATOM 1471 O O . GLY A 1 180 ? -14.940 -4.039 9.095 1.00 94.06 180 GLY A O 1
ATOM 1472 N N . GLU A 1 181 ? -13.301 -4.650 7.689 1.00 96.25 181 GLU A N 1
ATOM 1473 C CA . GLU A 1 181 ? -12.991 -5.918 8.362 1.00 96.25 181 GLU A CA 1
ATOM 1474 C C . GLU A 1 181 ? -12.184 -5.747 9.656 1.00 96.25 181 GLU A C 1
ATOM 1476 O O . GLU A 1 181 ? -11.953 -6.726 10.355 1.00 96.25 181 GLU A O 1
ATOM 1481 N N . TYR A 1 182 ? -11.753 -4.538 10.005 1.00 97.75 182 TYR A N 1
ATOM 1482 C CA . TYR A 1 182 ? -10.885 -4.296 11.157 1.00 97.75 182 TYR A CA 1
ATOM 1483 C C . TYR A 1 182 ? -11.607 -3.509 12.244 1.00 97.75 182 TYR A C 1
ATOM 1485 O O . TYR A 1 182 ? -12.589 -2.815 11.989 1.00 97.75 182 TYR A O 1
ATOM 1493 N N . TYR A 1 183 ? -11.089 -3.574 13.466 1.00 98.00 183 TYR A N 1
ATOM 1494 C CA . TYR A 1 183 ? -11.574 -2.766 14.580 1.00 98.00 183 TYR A CA 1
ATOM 1495 C C . TYR A 1 183 ? -10.404 -2.190 15.368 1.00 98.00 183 TYR A C 1
ATOM 1497 O O . TYR A 1 183 ? -9.423 -2.894 15.618 1.00 98.00 183 TYR A O 1
ATOM 1505 N N . VAL A 1 184 ? -10.522 -0.929 15.781 1.00 98.19 184 VAL A N 1
ATOM 1506 C CA . VAL A 1 184 ? -9.567 -0.263 16.677 1.00 98.19 184 VAL A CA 1
ATOM 1507 C C . VAL A 1 184 ? -10.182 -0.050 18.053 1.00 98.19 184 VAL A C 1
ATOM 1509 O O . VAL A 1 184 ? -11.347 0.324 18.172 1.00 98.19 184 VAL A O 1
ATOM 1512 N N . ASP A 1 185 ? -9.411 -0.294 19.108 1.00 97.56 185 ASP A N 1
ATOM 1513 C CA . ASP A 1 185 ? -9.868 -0.122 20.486 1.00 97.56 185 ASP A CA 1
ATOM 1514 C C . ASP A 1 185 ? -9.863 1.349 20.951 1.00 97.56 185 ASP A C 1
ATOM 1516 O O . ASP A 1 185 ? -9.651 2.278 20.167 1.00 97.56 185 ASP A O 1
ATOM 1520 N N . LYS A 1 186 ? -10.120 1.577 22.245 1.00 96.62 186 LYS A N 1
ATOM 1521 C CA . LYS A 1 186 ? -10.182 2.918 22.850 1.00 96.62 186 LYS A CA 1
ATOM 1522 C C . LYS A 1 186 ? -8.874 3.701 22.741 1.00 96.62 186 LYS A C 1
ATOM 1524 O O . LYS A 1 186 ? -8.897 4.926 22.775 1.00 96.62 186 LYS A O 1
ATOM 1529 N N . SER A 1 187 ? -7.750 2.999 22.627 1.00 96.75 187 SER A N 1
ATOM 1530 C CA . SER A 1 187 ? -6.423 3.584 22.451 1.00 96.75 187 SER A CA 1
ATOM 1531 C C . SER A 1 187 ? -6.083 3.788 20.972 1.00 96.75 187 SER A C 1
ATOM 1533 O O . SER A 1 187 ? -5.050 4.376 20.669 1.00 96.75 187 SER A O 1
ATOM 1535 N N . GLY A 1 188 ? -6.945 3.332 20.058 1.00 97.62 188 GLY A N 1
ATOM 1536 C CA . GLY A 1 188 ? -6.737 3.369 18.614 1.00 97.62 188 GLY A CA 1
ATOM 1537 C C . GLY A 1 188 ? -5.955 2.173 18.075 1.00 97.62 188 GLY A C 1
ATOM 1538 O O . GLY A 1 188 ? -5.668 2.136 16.882 1.00 97.62 188 GLY A O 1
ATOM 1539 N N . HIS A 1 189 ? -5.622 1.187 18.914 1.00 98.12 189 HIS A N 1
ATOM 1540 C CA . HIS A 1 189 ? -4.884 0.008 18.474 1.00 98.12 189 HIS A CA 1
ATOM 1541 C C . HIS A 1 189 ? -5.801 -0.945 17.715 1.00 98.12 189 HIS A C 1
ATOM 1543 O O . HIS A 1 189 ? -6.857 -1.339 18.216 1.00 98.12 189 HIS A O 1
ATOM 1549 N N . MET A 1 190 ? -5.369 -1.375 16.531 1.00 98.25 190 MET A N 1
ATOM 1550 C CA . MET A 1 190 ? -6.033 -2.432 15.782 1.00 98.25 190 MET A CA 1
ATOM 1551 C C . MET A 1 190 ? -6.033 -3.722 16.599 1.00 98.25 190 MET A C 1
ATOM 1553 O O . MET A 1 190 ? -4.992 -4.227 17.031 1.00 98.25 190 MET A O 1
ATOM 1557 N N . VAL A 1 191 ? -7.222 -4.270 16.785 1.00 97.81 191 VAL A N 1
ATOM 1558 C CA . VAL A 1 191 ? -7.442 -5.470 17.572 1.00 97.81 191 VAL A CA 1
ATOM 1559 C C . VAL A 1 191 ? -7.015 -6.716 16.790 1.00 97.81 191 VAL A C 1
ATOM 1561 O O . VAL A 1 191 ? -7.384 -6.889 15.635 1.00 97.81 191 VAL A O 1
ATOM 1564 N N . LYS A 1 192 ? -6.275 -7.618 17.449 1.00 97.06 192 LYS A N 1
ATOM 1565 C CA . LYS A 1 192 ? -5.865 -8.938 16.935 1.00 97.06 192 LYS A CA 1
ATOM 1566 C C . LYS A 1 192 ? -6.193 -10.028 17.954 1.00 97.06 192 LYS A C 1
ATOM 1568 O O . LYS A 1 192 ? -6.111 -9.775 19.154 1.00 97.06 192 LYS A O 1
ATOM 1573 N N . ASN A 1 193 ? -6.536 -11.229 17.486 1.00 94.81 193 ASN A N 1
ATOM 1574 C CA . ASN A 1 193 ? -6.790 -12.427 18.303 1.00 94.81 193 ASN A CA 1
ATOM 1575 C C . ASN A 1 193 ? -7.733 -12.195 19.499 1.00 94.81 193 ASN A C 1
ATOM 1577 O O . ASN A 1 193 ? -7.519 -12.718 20.592 1.00 94.81 193 ASN A O 1
ATOM 1581 N N . LYS A 1 194 ? -8.786 -11.396 19.315 1.00 95.19 194 LYS A N 1
ATOM 1582 C CA . LYS A 1 194 ? -9.635 -10.934 20.422 1.00 95.19 194 LYS A CA 1
ATOM 1583 C C . LYS A 1 194 ? -11.103 -10.932 20.029 1.00 95.19 194 LYS A C 1
ATOM 1585 O O . LYS A 1 194 ? -11.458 -10.735 18.868 1.00 95.19 194 LYS A O 1
ATOM 1590 N N . ILE A 1 195 ? -11.961 -11.143 21.023 1.00 96.19 195 ILE A N 1
ATOM 1591 C CA . ILE A 1 195 ? -13.406 -10.960 20.897 1.00 96.19 195 ILE A CA 1
ATOM 1592 C C . ILE A 1 195 ? -13.770 -9.610 21.516 1.00 96.19 195 ILE A C 1
ATOM 1594 O O . ILE A 1 195 ? -13.442 -9.361 22.675 1.00 96.19 195 ILE A O 1
ATOM 1598 N N . VAL A 1 196 ? -14.461 -8.760 20.761 1.00 95.88 196 VAL A N 1
ATOM 1599 C CA . VAL A 1 196 ? -14.894 -7.422 21.187 1.00 95.88 196 VAL A CA 1
ATOM 1600 C C . VAL A 1 196 ? -16.418 -7.366 21.205 1.00 95.88 196 VAL A C 1
ATOM 1602 O O . VAL A 1 196 ? -17.062 -7.846 20.273 1.00 95.88 196 VAL A O 1
ATOM 1605 N N . LYS A 1 197 ? -17.007 -6.799 22.262 1.00 95.44 197 LYS A N 1
ATOM 1606 C CA . LYS A 1 197 ? -18.448 -6.520 22.328 1.00 95.44 197 LYS A CA 1
ATOM 1607 C C . LYS A 1 197 ? -18.710 -5.135 21.739 1.00 95.44 197 LYS A C 1
ATOM 1609 O O . LYS A 1 197 ? -18.136 -4.164 22.216 1.00 95.44 197 LYS A O 1
ATOM 1614 N N . ILE A 1 198 ? -19.568 -5.058 20.726 1.00 92.88 198 ILE A N 1
ATOM 1615 C CA . ILE A 1 198 ? -19.961 -3.816 20.053 1.00 92.88 198 ILE A CA 1
ATOM 1616 C C . ILE A 1 198 ? -21.488 -3.829 19.948 1.00 92.88 198 ILE A C 1
ATOM 1618 O O . ILE A 1 198 ? -22.076 -4.649 19.232 1.00 92.88 198 ILE A O 1
ATOM 1622 N N . GLY A 1 199 ? -22.141 -2.964 20.727 1.00 91.62 199 GLY A N 1
ATOM 1623 C CA . GLY A 1 199 ? -23.592 -2.993 20.912 1.00 91.62 199 GLY A CA 1
ATOM 1624 C C . GLY A 1 199 ? -24.080 -4.360 21.412 1.00 91.62 199 GLY A C 1
ATOM 1625 O O . GLY A 1 199 ? -23.555 -4.917 22.379 1.00 91.62 199 GLY A O 1
ATOM 1626 N N . LYS A 1 200 ? -25.077 -4.927 20.723 1.00 95.69 200 LYS A N 1
ATOM 1627 C CA . LYS A 1 200 ? -25.695 -6.223 21.068 1.00 95.69 200 LYS A CA 1
ATOM 1628 C C . LYS A 1 200 ? -24.930 -7.461 20.582 1.00 95.69 200 LYS A C 1
ATOM 1630 O O . LYS A 1 200 ? -25.398 -8.581 20.775 1.00 95.69 200 LYS A O 1
ATOM 1635 N N . TYR A 1 201 ? -23.793 -7.281 19.911 1.00 96.44 201 TYR A N 1
ATOM 1636 C CA . TYR A 1 201 ? -23.044 -8.372 19.292 1.00 96.44 201 TYR A CA 1
ATOM 1637 C C . TYR A 1 201 ? -21.616 -8.457 19.827 1.00 96.44 201 TYR A C 1
ATOM 1639 O O . TYR A 1 201 ? -21.006 -7.470 20.231 1.00 96.44 201 TYR A O 1
ATOM 1647 N N . TYR A 1 202 ? -21.067 -9.661 19.764 1.00 97.00 202 TYR A N 1
ATOM 1648 C CA . TYR A 1 202 ? -19.651 -9.950 19.910 1.00 97.00 202 TYR A CA 1
ATOM 1649 C C . TYR A 1 202 ? -19.048 -10.194 18.528 1.00 97.00 202 TYR A C 1
ATOM 1651 O O . TYR A 1 202 ? -19.672 -10.851 17.696 1.00 97.00 202 TYR A O 1
ATOM 1659 N N . TYR A 1 203 ? -17.834 -9.701 18.305 1.00 97.00 203 TYR A N 1
ATOM 1660 C CA . TYR A 1 203 ? -17.075 -9.805 17.060 1.00 97.00 203 TYR A CA 1
ATOM 1661 C C . TYR A 1 203 ? -15.727 -10.452 17.359 1.00 97.00 203 TYR A C 1
ATOM 1663 O O . TYR A 1 203 ? -15.020 -9.999 18.257 1.00 97.00 203 TYR A O 1
ATOM 1671 N N . ARG A 1 204 ? -15.373 -11.518 16.640 1.00 96.88 204 ARG A N 1
ATOM 1672 C CA . ARG A 1 204 ? -14.068 -12.181 16.737 1.00 96.88 204 ARG A CA 1
ATOM 1673 C C . ARG A 1 204 ? -13.138 -11.638 15.660 1.00 96.88 204 ARG A C 1
ATOM 1675 O O . ARG A 1 204 ? -13.491 -11.697 14.486 1.00 96.88 204 ARG A O 1
ATOM 1682 N N . TYR A 1 205 ? -11.946 -11.219 16.069 1.00 96.75 205 TYR A N 1
ATOM 1683 C CA . TYR A 1 205 ? -10.857 -10.806 15.188 1.00 96.75 205 TYR A CA 1
ATOM 1684 C C . TYR A 1 205 ? -9.730 -11.839 15.193 1.00 96.75 205 TYR A C 1
ATOM 1686 O O . TYR A 1 205 ? -9.375 -12.370 16.251 1.00 96.75 205 TYR A O 1
ATOM 1694 N N . GLY A 1 206 ? -9.207 -12.139 14.006 1.00 95.75 206 GLY A N 1
ATOM 1695 C CA . GLY A 1 206 ? -8.134 -13.100 13.765 1.00 95.75 206 GLY A CA 1
ATOM 1696 C C . GLY A 1 206 ? -6.746 -12.568 14.123 1.00 95.75 206 GLY A C 1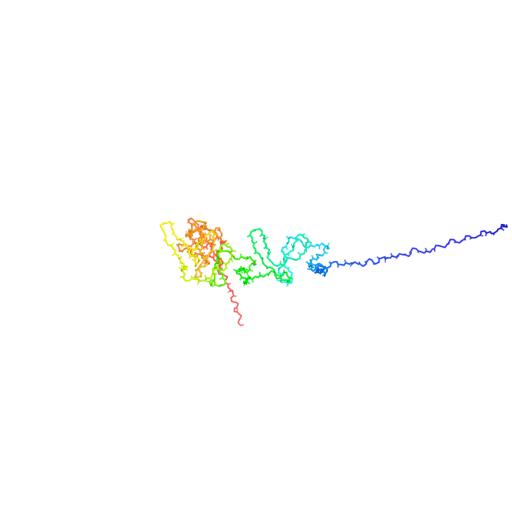
ATOM 1697 O O . GLY A 1 206 ? -6.597 -11.464 14.654 1.00 95.75 206 GLY A O 1
ATOM 1698 N N . ALA A 1 207 ? -5.717 -13.365 13.836 1.00 94.44 207 ALA A N 1
ATOM 1699 C CA . ALA A 1 207 ? -4.324 -13.024 14.136 1.00 94.44 207 ALA A CA 1
ATOM 1700 C C . ALA A 1 207 ? -3.793 -11.857 13.294 1.00 94.44 207 ALA A C 1
ATOM 1702 O O . ALA A 1 207 ? -2.976 -11.073 13.769 1.00 94.44 207 ALA A O 1
ATOM 1703 N N . ASP A 1 208 ? -4.310 -11.712 12.080 1.00 91.75 208 ASP A N 1
ATOM 1704 C CA . ASP A 1 208 ? -4.086 -10.591 11.167 1.00 91.75 208 ASP A CA 1
ATOM 1705 C C . ASP A 1 208 ? -4.981 -9.374 11.472 1.00 91.75 208 ASP A C 1
ATOM 1707 O O . ASP A 1 208 ? -4.882 -8.345 10.809 1.00 91.75 208 ASP A O 1
ATOM 1711 N N . GLY A 1 209 ? -5.849 -9.480 12.484 1.00 95.50 209 GLY A N 1
ATOM 1712 C CA . GLY A 1 209 ? -6.798 -8.445 12.885 1.00 95.50 209 GLY A CA 1
ATOM 1713 C C . GLY A 1 209 ? -8.065 -8.375 12.043 1.00 95.50 209 GLY A C 1
ATOM 1714 O O . GLY A 1 209 ? -8.903 -7.514 12.307 1.00 95.50 209 GLY A O 1
ATOM 1715 N N . ARG A 1 210 ? -8.248 -9.271 11.066 1.00 96.88 210 ARG A N 1
ATOM 1716 C CA . ARG A 1 210 ? -9.458 -9.295 10.239 1.00 96.88 210 ARG A CA 1
ATOM 1717 C C . ARG A 1 210 ? -10.630 -9.894 11.001 1.00 96.88 210 ARG A C 1
ATOM 1719 O O . ARG A 1 210 ? -10.479 -10.780 11.848 1.00 96.88 210 ARG A O 1
ATOM 1726 N N . PHE A 1 211 ? -11.816 -9.397 10.698 1.00 96.75 211 PHE A N 1
ATOM 1727 C CA . PHE A 1 211 ? -13.080 -9.893 11.202 1.00 96.75 211 PHE A CA 1
ATOM 1728 C C . PHE A 1 211 ? -13.281 -11.342 10.755 1.00 96.75 211 PHE A C 1
ATOM 1730 O O . PHE A 1 211 ? -13.212 -11.658 9.574 1.00 96.75 211 PHE A O 1
ATOM 1737 N N . VAL A 1 212 ? -13.550 -12.224 11.716 1.00 96.19 212 VAL A N 1
ATOM 1738 C CA . VAL A 1 212 ? -13.782 -13.651 11.466 1.00 96.19 212 VAL A CA 1
ATOM 1739 C C . VAL A 1 212 ? -15.272 -13.964 11.504 1.00 96.19 212 VAL A C 1
ATOM 1741 O O . VAL A 1 212 ? -15.814 -14.582 10.595 1.00 96.19 212 VAL A O 1
ATOM 1744 N N . LYS A 1 213 ? -15.948 -13.596 12.600 1.00 95.69 213 LYS A N 1
ATOM 1745 C CA . LYS A 1 213 ? -17.367 -13.914 12.816 1.00 95.69 213 LYS A CA 1
ATOM 1746 C C . LYS A 1 213 ? -17.972 -13.044 13.912 1.00 95.69 213 LYS A C 1
ATOM 1748 O O . LYS A 1 213 ? -17.278 -12.669 14.860 1.00 95.69 213 LYS A O 1
ATOM 1753 N N . ARG A 1 214 ? -19.284 -12.788 13.829 1.00 95.75 214 ARG A N 1
ATOM 1754 C CA . ARG A 1 214 ? -20.074 -12.155 14.899 1.00 95.75 214 ARG A CA 1
ATOM 1755 C C . ARG A 1 214 ? -21.149 -13.078 15.469 1.00 95.75 214 ARG A C 1
ATOM 1757 O O . ARG A 1 214 ? -21.626 -13.981 14.788 1.00 95.75 214 ARG A O 1
ATOM 1764 N N . SER A 1 215 ? -21.543 -12.843 16.717 1.00 96.38 215 SER A N 1
ATOM 1765 C CA . SER A 1 215 ? -22.598 -13.589 17.416 1.00 96.38 2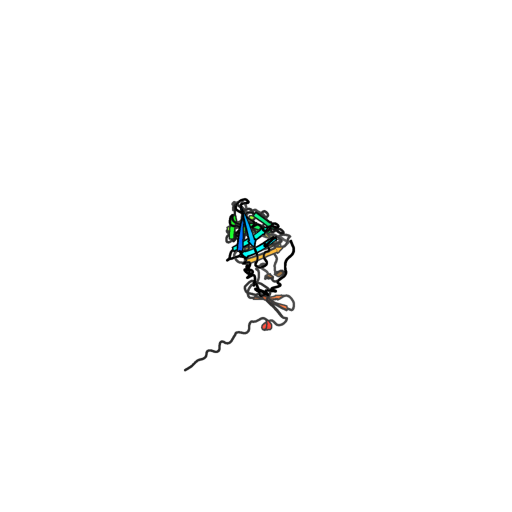15 SER A CA 1
ATOM 1766 C C . SER A 1 215 ? -23.204 -12.744 18.536 1.00 96.38 215 SER A C 1
ATOM 1768 O O . SER A 1 215 ? -22.492 -11.974 19.170 1.00 96.38 215 SER A O 1
ATOM 1770 N N . LYS A 1 216 ? -24.498 -12.914 18.840 1.00 97.00 216 LYS A N 1
ATOM 1771 C CA . LYS A 1 216 ? -25.096 -12.353 20.071 1.00 97.00 216 LYS A CA 1
ATOM 1772 C C . LYS A 1 216 ? -24.567 -13.041 21.338 1.00 97.00 216 LYS A C 1
ATOM 1774 O O . LYS A 1 216 ? -24.551 -12.450 22.407 1.00 97.00 216 LYS A O 1
ATOM 1779 N N . ILE A 1 217 ? -24.099 -14.284 21.207 1.00 94.69 217 ILE A N 1
ATOM 1780 C CA . ILE A 1 217 ? -23.600 -15.118 22.304 1.00 94.69 217 ILE A CA 1
ATOM 1781 C C . ILE A 1 217 ? -22.083 -15.268 22.163 1.00 94.69 217 ILE A C 1
ATOM 1783 O O . ILE A 1 217 ? -21.609 -15.806 21.156 1.00 94.69 217 ILE A O 1
ATOM 1787 N N . ARG A 1 218 ? -21.323 -14.828 23.173 1.00 93.50 218 ARG A N 1
ATOM 1788 C CA . ARG A 1 218 ? -19.849 -14.823 23.160 1.00 93.50 218 ARG A CA 1
ATOM 1789 C C . ARG A 1 218 ? -19.237 -16.219 23.013 1.00 93.50 218 ARG A C 1
ATOM 1791 O O . ARG A 1 218 ? -18.281 -16.373 22.258 1.00 93.50 218 ARG A O 1
ATOM 1798 N N . SER A 1 219 ? -19.782 -17.229 23.694 1.00 92.75 219 SER A N 1
ATOM 1799 C CA . SER A 1 219 ? -19.239 -18.600 23.687 1.00 92.75 219 SER A CA 1
ATOM 1800 C C . SER A 1 219 ? -19.200 -19.224 22.288 1.00 92.75 219 SER A C 1
ATOM 1802 O O . SER A 1 219 ? -18.273 -19.964 21.978 1.00 92.75 219 SER A O 1
ATOM 1804 N N . LYS A 1 220 ? -20.114 -18.830 21.388 1.00 93.00 220 LYS A N 1
ATOM 1805 C CA . LYS A 1 220 ? -20.139 -19.269 19.977 1.00 93.00 220 LYS A CA 1
ATOM 1806 C C . LYS A 1 220 ? -18.943 -18.783 19.141 1.00 93.00 220 LYS A C 1
ATOM 1808 O O . LYS A 1 220 ? -18.806 -19.187 17.990 1.00 93.00 220 LYS A O 1
ATOM 1813 N N . LEU A 1 221 ? -18.115 -17.887 19.679 1.00 90.69 221 LEU A N 1
ATOM 1814 C CA . LEU A 1 221 ? -16.937 -17.323 19.011 1.00 90.69 221 LEU A CA 1
ATOM 1815 C C . LEU A 1 221 ? -15.614 -17.863 19.571 1.00 90.69 221 LEU A C 1
ATOM 1817 O O . LEU A 1 221 ? -14.542 -17.487 19.090 1.00 90.69 221 LEU A O 1
ATOM 1821 N N . ILE A 1 222 ? -15.665 -18.710 20.600 1.00 87.31 222 ILE A N 1
ATOM 1822 C CA . ILE A 1 222 ? -14.480 -19.338 21.183 1.00 87.31 222 ILE A CA 1
ATOM 1823 C C . ILE A 1 222 ? -14.147 -20.584 20.345 1.00 87.31 222 ILE A C 1
ATOM 1825 O O . ILE A 1 222 ? -15.054 -21.366 20.054 1.00 87.31 222 ILE A O 1
ATOM 1829 N N . PRO A 1 223 ? -12.886 -20.794 19.919 1.00 76.50 223 PRO A N 1
ATOM 1830 C CA . PRO A 1 223 ? -12.512 -21.991 19.176 1.00 76.50 223 PRO A CA 1
ATOM 1831 C C . PRO A 1 223 ? -12.681 -23.207 20.083 1.00 76.50 223 PRO A C 1
ATOM 1833 O O . PRO A 1 223 ? -12.199 -23.200 21.216 1.00 76.50 223 PRO A O 1
ATOM 1836 N N . LYS A 1 224 ? -13.340 -24.260 19.595 1.00 75.81 224 LYS A N 1
ATOM 1837 C CA . LYS A 1 224 ? -13.366 -25.541 20.307 1.00 75.81 224 LYS A CA 1
ATOM 1838 C C . LYS A 1 224 ? -11.932 -26.083 20.348 1.00 75.81 224 LYS A C 1
ATOM 1840 O O . LYS A 1 224 ? -11.307 -26.207 19.295 1.00 75.81 224 LYS A O 1
ATOM 1845 N N . LYS A 1 225 ? -11.394 -26.380 21.538 1.00 62.66 225 LYS A N 1
ATOM 1846 C CA . LYS A 1 225 ? -10.115 -27.099 21.652 1.00 62.66 225 LYS A CA 1
ATOM 1847 C C . LYS A 1 225 ? -10.289 -28.453 20.953 1.00 62.66 225 LYS A C 1
ATOM 1849 O O . LYS A 1 225 ? -11.181 -29.212 21.322 1.00 62.66 225 LYS A O 1
ATOM 1854 N N . LYS A 1 226 ? -9.469 -28.753 19.941 1.00 51.34 226 LYS A N 1
ATOM 1855 C CA . LYS A 1 226 ? -9.333 -30.129 19.446 1.00 51.34 226 LYS A CA 1
ATOM 1856 C C . LYS A 1 226 ? -8.726 -30.936 20.593 1.00 51.34 226 LYS A C 1
ATOM 1858 O O . LYS A 1 226 ? -7.573 -30.707 20.947 1.00 51.34 226 LYS A O 1
ATOM 1863 N N . HIS A 1 227 ? -9.497 -31.836 21.196 1.00 46.75 227 HIS A N 1
ATOM 1864 C CA . HIS A 1 227 ? -8.922 -32.860 22.057 1.00 46.75 227 HIS A CA 1
ATOM 1865 C C . HIS A 1 227 ? -8.078 -33.778 21.170 1.00 46.75 227 HIS A C 1
ATOM 1867 O O . HIS A 1 227 ? -8.612 -34.540 20.368 1.00 46.75 227 HIS A O 1
ATOM 1873 N N . SER A 1 228 ? -6.755 -33.642 21.271 1.00 45.72 228 SER A N 1
ATOM 1874 C CA . SER A 1 228 ? -5.822 -34.651 20.784 1.00 45.72 228 SER A CA 1
ATOM 1875 C C . SER A 1 228 ? -6.041 -35.897 21.638 1.00 45.72 228 SER A C 1
ATOM 1877 O O . SER A 1 228 ? -5.751 -35.877 22.837 1.00 45.72 228 SER A O 1
ATOM 1879 N N . LYS A 1 229 ? -6.631 -36.944 21.055 1.00 50.00 229 LYS A N 1
ATOM 1880 C CA . LYS A 1 229 ? -6.620 -38.276 21.659 1.00 50.00 229 LYS A CA 1
ATOM 1881 C C . LYS A 1 229 ? -5.156 -38.719 21.684 1.00 50.00 229 LYS A C 1
ATOM 1883 O O . LYS A 1 229 ? -4.608 -39.054 20.639 1.00 50.00 229 LYS A O 1
ATOM 1888 N N . ARG A 1 230 ? -4.510 -38.671 22.853 1.00 46.97 230 ARG A N 1
ATOM 1889 C CA . ARG A 1 230 ? -3.284 -39.443 23.079 1.00 46.97 230 ARG A CA 1
ATOM 1890 C C . ARG A 1 230 ? -3.703 -40.907 23.045 1.00 46.97 230 ARG A C 1
ATOM 1892 O O . ARG A 1 230 ? -4.400 -41.351 23.952 1.00 46.97 230 ARG A O 1
ATOM 1899 N N . HIS A 1 231 ? -3.339 -41.610 21.980 1.00 42.22 231 HIS A N 1
ATOM 1900 C CA . HIS A 1 231 ? -3.232 -43.058 22.041 1.00 42.22 231 HIS A CA 1
ATOM 1901 C C . HIS A 1 231 ? -2.042 -43.353 22.956 1.00 42.22 231 HIS A C 1
ATOM 1903 O O . HIS A 1 231 ? -0.903 -43.072 22.595 1.00 42.22 231 HIS A O 1
ATOM 1909 N N . LEU A 1 232 ? -2.333 -43.804 24.173 1.00 45.19 232 LEU A N 1
ATOM 1910 C CA . LEU A 1 232 ? -1.424 -44.663 24.915 1.00 45.19 232 LEU A CA 1
ATOM 1911 C C . LEU A 1 232 ? -1.624 -46.053 24.307 1.00 45.19 232 LEU A C 1
ATOM 1913 O O . LEU A 1 232 ? -2.749 -46.554 24.290 1.00 45.19 232 LEU A O 1
ATOM 1917 N N . SER A 1 233 ? -0.576 -46.584 23.695 1.00 53.56 233 SER A N 1
ATOM 1918 C CA . SER A 1 233 ? -0.415 -48.017 23.487 1.00 53.56 233 SER A CA 1
ATOM 1919 C C . SER A 1 233 ? 0.623 -48.467 24.502 1.00 53.56 233 SER A C 1
ATOM 1921 O O . SER A 1 233 ? 1.700 -47.862 24.559 1.00 53.56 233 SER A O 1
ATOM 1923 N N . ASP A 1 234 ? 0.209 -49.438 25.309 1.00 62.78 234 ASP A N 1
ATOM 1924 C CA . ASP A 1 234 ? 1.014 -50.190 26.270 1.00 62.78 234 ASP A CA 1
ATOM 1925 C C . ASP A 1 234 ? 2.216 -50.889 25.614 1.00 62.78 234 ASP A C 1
ATOM 1927 O O . ASP A 1 234 ? 2.142 -51.182 24.394 1.00 62.78 234 ASP A O 1
#